Protein AF-A0A258MZJ4-F1 (afdb_monomer)

Secondary structure (DSSP, 8-state):
-HHHHHHHTPPTT-EEEEHHHHHHHTTTS-EEEEEEEEETTTEEEEEEEEPP--HHHHHHHHHHHHGGGS-TT-SSSSHHHHHHHHHHHHHHHHHTT---HHHHHHHHHHHHHTTGGGGT-STTHHHHHHHHHHHHHHHTT-S--HHHHHHHHHHHHTTSSSP---SHHHHHHHHHHTGGGGSTTHHHHHHHHHHHHHHTTS--SHHHHHHHHHHHHHH----SHHHHHHHHHHHHHHHHHHHHHHT-

Sequence (248 aa):
NTAARMVENSDVNRINISGNTHALIKDYFDCDYRGKILAKNKGFIDMYFVNDFFLLEKIKHRVFMRMKDLDQRLHYHTIWHTSDVLMQVERIAQSEGIDTERELLLLKIAALYHDTGFLKTYLNHEEAGCEIFMEDAQQMAYELTINEKEWVCQLIMVTKTPQEPQNIFEEIICDADLDYLGRDDFWLIGKKLYSELYGYGMIHDEQDWNMLQLSFLGKHHYWTKTSQKMRADKKAEYLSAIQAKLNK

pLDDT: mean 93.2, std 9.14, range [59.19, 98.94]

Solvent-accessible surface area (backbone atoms only — not comparable to full-atom values): 13714 Å² total; per-residue (Å²): 113,66,66,63,54,47,58,77,70,44,59,90,97,51,53,65,40,45,46,74,54,42,76,75,38,56,92,82,39,57,64,47,80,73,50,69,46,83,38,86,98,65,50,72,41,50,30,29,34,52,46,75,70,56,69,66,58,53,48,50,52,52,46,56,61,57,53,70,70,43,60,86,54,48,56,38,83,35,68,66,42,37,52,48,22,34,53,36,33,53,55,47,36,55,72,75,62,64,78,56,66,69,61,53,50,43,52,46,52,18,35,54,32,31,68,54,5,53,69,80,32,82,75,68,16,30,62,44,9,38,52,52,47,55,53,46,40,58,77,69,61,51,99,62,56,70,70,56,51,52,48,26,36,52,49,19,46,42,57,45,83,85,62,74,62,89,47,72,71,39,22,36,47,41,36,21,70,51,46,50,63,24,42,94,57,31,68,63,52,48,51,25,42,50,54,18,39,40,66,72,66,76,36,89,50,71,66,52,45,46,54,50,47,48,54,50,59,72,71,56,79,62,68,39,73,63,48,35,74,68,20,46,69,52,25,52,53,50,48,53,54,44,53,58,60,75,76,106

Structure (mmCIF, N/CA/C/O backbone):
data_AF-A0A258MZJ4-F1
#
_entry.id   AF-A0A258MZJ4-F1
#
loop_
_atom_site.group_PDB
_atom_site.id
_atom_site.type_symbol
_atom_site.label_atom_id
_atom_site.label_alt_id
_atom_site.label_comp_id
_atom_site.label_asym_id
_atom_site.label_entity_id
_atom_site.label_seq_id
_atom_site.pdbx_PDB_ins_code
_atom_site.Cartn_x
_atom_site.Cartn_y
_atom_site.Cartn_z
_atom_site.occupancy
_atom_site.B_iso_or_equiv
_atom_site.auth_seq_id
_atom_site.auth_comp_id
_atom_site.auth_asym_id
_atom_site.auth_atom_id
_atom_site.pdbx_PDB_model_num
ATOM 1 N N . ASN A 1 1 ? 8.225 -23.458 -42.653 1.00 62.09 1 ASN A N 1
ATOM 2 C CA . ASN A 1 1 ? 8.136 -23.410 -41.184 1.00 62.09 1 ASN A CA 1
ATOM 3 C C . ASN A 1 1 ? 8.569 -22.016 -40.741 1.00 62.09 1 ASN A C 1
ATOM 5 O O . ASN A 1 1 ? 9.749 -21.711 -40.836 1.00 62.09 1 ASN A O 1
ATOM 9 N N . THR A 1 2 ? 7.614 -21.137 -40.416 1.00 65.75 2 THR A N 1
ATOM 10 C CA . THR A 1 2 ? 7.893 -19.736 -40.039 1.00 65.75 2 THR A CA 1
ATOM 11 C C . THR A 1 2 ? 8.488 -19.655 -38.633 1.00 65.75 2 THR A C 1
ATOM 13 O O . THR A 1 2 ? 9.481 -18.965 -38.459 1.00 65.75 2 THR A O 1
ATOM 16 N N . ALA A 1 3 ? 7.972 -20.436 -37.677 1.00 66.38 3 ALA A N 1
ATOM 17 C CA . ALA A 1 3 ? 8.440 -20.442 -36.290 1.00 66.38 3 ALA A CA 1
ATOM 18 C C . ALA A 1 3 ? 9.930 -20.807 -36.162 1.00 66.38 3 ALA A C 1
ATOM 20 O O . ALA A 1 3 ? 10.672 -20.097 -35.496 1.00 66.38 3 ALA A O 1
ATOM 21 N N . ALA A 1 4 ? 10.397 -21.838 -36.879 1.00 67.12 4 ALA A N 1
ATOM 22 C CA . ALA A 1 4 ? 11.813 -22.227 -36.863 1.00 67.12 4 ALA A CA 1
ATOM 23 C C . ALA A 1 4 ? 12.752 -21.092 -37.319 1.00 67.12 4 ALA A C 1
ATOM 25 O O . ALA A 1 4 ? 13.771 -20.842 -36.687 1.00 67.12 4 ALA A O 1
ATOM 26 N N . ARG A 1 5 ? 12.365 -20.335 -38.357 1.00 69.62 5 ARG A N 1
ATOM 27 C CA . ARG A 1 5 ? 13.153 -19.187 -38.839 1.00 69.62 5 ARG A CA 1
ATOM 28 C C . ARG A 1 5 ? 13.119 -17.996 -37.890 1.00 69.62 5 ARG A C 1
ATOM 30 O O . ARG A 1 5 ? 14.089 -17.250 -37.828 1.00 69.62 5 ARG A O 1
ATOM 37 N N . MET A 1 6 ? 12.007 -17.798 -37.184 1.00 70.44 6 MET A N 1
ATOM 38 C CA . MET A 1 6 ? 11.913 -16.750 -36.167 1.00 70.44 6 MET A CA 1
ATOM 39 C C . MET A 1 6 ? 12.892 -17.038 -35.027 1.00 70.44 6 MET A C 1
ATOM 41 O O . MET A 1 6 ? 13.634 -16.141 -34.643 1.00 70.44 6 MET A O 1
ATOM 45 N N . VAL A 1 7 ? 12.963 -18.290 -34.562 1.00 67.31 7 VAL A N 1
ATOM 46 C CA . VAL A 1 7 ? 13.905 -18.721 -33.514 1.00 67.31 7 VAL A CA 1
ATOM 47 C C . VAL A 1 7 ? 15.360 -18.587 -33.974 1.00 67.31 7 VAL A C 1
ATOM 49 O O . VAL A 1 7 ? 16.147 -17.969 -33.271 1.00 67.31 7 VAL A O 1
ATOM 52 N N . GLU A 1 8 ? 15.700 -19.064 -35.178 1.00 73.12 8 GLU A N 1
ATOM 53 C CA . GLU A 1 8 ? 17.058 -18.951 -35.754 1.00 73.12 8 GLU A CA 1
ATOM 54 C C . GLU A 1 8 ? 17.563 -17.502 -35.883 1.00 73.12 8 GLU A C 1
ATOM 56 O O . GLU A 1 8 ? 18.765 -17.278 -35.964 1.00 73.12 8 GLU A O 1
ATOM 61 N N . ASN A 1 9 ? 16.654 -16.524 -35.928 1.00 68.31 9 ASN A N 1
ATOM 62 C CA . ASN A 1 9 ? 16.964 -15.101 -36.090 1.00 68.31 9 ASN A CA 1
ATOM 63 C C . ASN A 1 9 ? 16.508 -14.274 -34.873 1.00 68.31 9 ASN A C 1
ATOM 65 O O . ASN A 1 9 ? 16.083 -13.125 -35.034 1.00 68.31 9 ASN A O 1
ATOM 69 N N . SER A 1 10 ? 16.484 -14.880 -33.686 1.00 68.69 10 SER A N 1
ATOM 70 C CA . SER A 1 10 ? 16.211 -14.185 -32.424 1.00 68.69 10 SER A CA 1
ATOM 71 C C . SER A 1 10 ? 17.509 -13.862 -31.698 1.00 68.69 10 SER A C 1
ATOM 73 O O . SER A 1 10 ? 18.457 -14.644 -31.748 1.00 68.69 10 SER A O 1
ATOM 75 N N . ASP A 1 11 ? 17.521 -12.737 -30.992 1.00 72.88 11 ASP A N 1
ATOM 76 C CA . ASP A 1 11 ? 18.610 -12.402 -30.081 1.00 72.88 11 ASP A CA 1
ATOM 77 C C . ASP A 1 11 ? 18.419 -13.138 -28.750 1.00 72.88 11 ASP A C 1
ATOM 79 O O . ASP A 1 11 ? 17.292 -13.397 -28.311 1.00 72.88 11 ASP A O 1
ATOM 83 N N . VAL A 1 12 ? 19.532 -13.462 -28.091 1.00 67.12 12 VAL A N 1
ATOM 84 C CA . VAL A 1 12 ? 19.521 -14.040 -26.741 1.00 67.12 12 VAL A CA 1
ATOM 85 C C . VAL A 1 12 ? 18.781 -13.081 -25.799 1.00 67.12 12 VAL A C 1
ATOM 87 O O . VAL A 1 12 ? 19.039 -11.882 -25.811 1.00 67.12 12 VAL A O 1
ATOM 90 N N . ASN A 1 13 ? 17.859 -13.614 -24.990 1.00 61.50 13 ASN A N 1
ATOM 91 C CA . ASN A 1 13 ? 17.001 -12.874 -24.050 1.00 61.50 13 ASN A CA 1
ATOM 92 C C . ASN A 1 13 ? 15.992 -11.885 -24.665 1.00 61.50 13 ASN A C 1
ATOM 94 O O . ASN A 1 13 ? 15.444 -11.065 -23.936 1.00 61.50 13 ASN A O 1
ATOM 98 N N . ARG A 1 14 ? 15.680 -11.963 -25.967 1.00 75.25 14 ARG A N 1
ATOM 99 C CA . ARG A 1 14 ? 14.601 -11.157 -26.570 1.00 75.25 14 ARG A CA 1
ATOM 100 C C . ARG A 1 14 ? 13.475 -12.025 -27.115 1.00 75.25 14 ARG A C 1
ATOM 102 O O . ARG A 1 14 ? 13.710 -13.063 -27.735 1.00 75.25 14 ARG A O 1
ATOM 109 N N . ILE A 1 15 ? 12.235 -11.570 -26.942 1.00 82.50 15 ILE A N 1
ATOM 110 C CA . ILE A 1 15 ? 11.060 -12.219 -27.530 1.00 82.50 15 ILE A CA 1
ATOM 111 C C . ILE A 1 15 ? 10.847 -11.655 -28.935 1.00 82.50 15 ILE A C 1
ATOM 113 O O . ILE A 1 15 ? 10.553 -10.477 -29.113 1.00 82.50 15 ILE A O 1
ATOM 117 N N . ASN A 1 16 ? 10.997 -12.511 -29.942 1.00 87.88 16 ASN A N 1
ATOM 118 C CA . ASN A 1 16 ? 10.885 -12.145 -31.350 1.00 87.88 16 ASN A CA 1
ATOM 119 C C . ASN A 1 16 ? 9.508 -12.525 -31.904 1.00 87.88 16 ASN A C 1
ATOM 121 O O . ASN A 1 16 ? 9.127 -13.699 -31.883 1.00 87.88 16 ASN A O 1
ATOM 125 N N . ILE A 1 17 ? 8.776 -11.557 -32.449 1.00 89.88 17 ILE A N 1
ATOM 126 C CA . ILE A 1 17 ? 7.416 -11.752 -32.956 1.00 89.88 17 ILE A CA 1
ATOM 127 C C . ILE A 1 17 ? 7.267 -11.279 -34.403 1.00 89.88 17 ILE A C 1
ATOM 129 O O . ILE A 1 17 ? 7.975 -10.396 -34.882 1.00 89.88 17 ILE A O 1
ATOM 133 N N . SER A 1 18 ? 6.322 -11.885 -35.122 1.00 92.50 18 SER A N 1
ATOM 134 C CA . SER A 1 18 ? 5.988 -11.480 -36.492 1.00 92.50 18 SER A CA 1
ATOM 135 C C . SER A 1 18 ? 5.105 -10.231 -36.506 1.00 92.50 18 SER A C 1
ATOM 137 O O . SER A 1 18 ? 4.389 -9.978 -35.539 1.00 92.50 18 SER A O 1
ATOM 139 N N . GLY A 1 19 ? 5.056 -9.514 -37.629 1.00 91.31 19 GLY A N 1
ATOM 140 C CA . GLY A 1 19 ? 4.179 -8.353 -37.810 1.00 91.31 19 GLY A CA 1
ATOM 141 C C . GLY A 1 19 ? 2.695 -8.656 -37.578 1.00 91.31 19 GLY A C 1
ATOM 142 O O . GLY A 1 19 ? 1.981 -7.827 -37.023 1.00 91.31 19 GLY A O 1
ATOM 143 N N . ASN A 1 20 ? 2.244 -9.873 -37.899 1.00 91.44 20 ASN A N 1
ATOM 144 C CA . ASN A 1 20 ? 0.874 -10.303 -37.608 1.00 91.44 20 ASN A CA 1
ATOM 145 C C . ASN A 1 20 ? 0.627 -10.446 -36.102 1.00 91.44 20 ASN A C 1
ATOM 147 O O . ASN A 1 20 ? -0.434 -10.076 -35.620 1.00 91.44 20 ASN A O 1
ATOM 151 N N . THR A 1 21 ? 1.598 -10.982 -35.360 1.00 90.94 21 THR A N 1
ATOM 152 C CA . THR A 1 21 ? 1.518 -11.083 -33.896 1.00 90.94 21 THR A CA 1
ATOM 153 C C . THR A 1 21 ? 1.583 -9.697 -33.263 1.00 90.94 21 THR A C 1
ATOM 155 O O . THR A 1 21 ? 0.770 -9.396 -32.400 1.00 90.94 21 THR A O 1
ATOM 158 N N . HIS A 1 22 ? 2.484 -8.832 -33.739 1.00 91.81 22 HIS A N 1
ATOM 159 C CA . HIS A 1 22 ? 2.580 -7.439 -33.308 1.00 91.81 22 HIS A CA 1
ATOM 160 C C . HIS A 1 22 ? 1.242 -6.710 -33.479 1.00 91.81 22 HIS A C 1
ATOM 162 O O . HIS A 1 22 ? 0.765 -6.089 -32.540 1.00 91.81 22 HIS A O 1
ATOM 168 N N . ALA A 1 23 ? 0.563 -6.870 -34.619 1.00 91.88 23 ALA A N 1
ATOM 169 C CA . ALA A 1 23 ? -0.745 -6.256 -34.849 1.00 91.88 23 ALA A CA 1
ATOM 170 C C . ALA A 1 23 ? -1.823 -6.656 -33.821 1.00 91.88 23 ALA A C 1
ATOM 172 O O . ALA A 1 23 ? -2.769 -5.896 -33.636 1.00 91.88 23 ALA A O 1
ATOM 173 N N . LEU A 1 24 ? -1.683 -7.813 -33.163 1.00 91.62 24 LEU A N 1
ATOM 174 C CA . LEU A 1 24 ? -2.606 -8.289 -32.128 1.00 91.62 24 LEU A CA 1
ATOM 175 C C . LEU A 1 24 ? -2.239 -7.810 -30.719 1.00 91.62 24 LEU A C 1
ATOM 177 O O . LEU A 1 24 ? -3.106 -7.809 -29.850 1.00 91.62 24 LEU A O 1
ATOM 181 N N . ILE A 1 25 ? -0.970 -7.468 -30.475 1.00 84.12 25 ILE A N 1
ATOM 182 C CA . ILE A 1 25 ? -0.459 -7.220 -29.119 1.00 84.12 25 ILE A CA 1
ATOM 183 C C . ILE A 1 25 ? 0.116 -5.813 -28.909 1.00 84.12 25 ILE A C 1
ATOM 185 O O . ILE A 1 25 ? 0.398 -5.456 -27.773 1.00 84.12 25 ILE A O 1
ATOM 189 N N . LYS A 1 26 ? 0.285 -5.015 -29.971 1.00 79.25 26 LYS A N 1
ATOM 190 C CA . LYS A 1 26 ? 0.919 -3.681 -29.942 1.00 79.25 26 LYS A CA 1
ATOM 191 C C . LYS A 1 26 ? 0.256 -2.674 -28.998 1.00 79.25 26 LYS A C 1
ATOM 193 O O . LYS A 1 26 ? 0.890 -1.710 -28.600 1.00 79.25 26 LYS A O 1
ATOM 198 N N . ASP A 1 27 ? -1.013 -2.892 -28.661 1.00 76.00 27 ASP A N 1
ATOM 199 C CA . ASP A 1 27 ? -1.750 -2.031 -27.733 1.00 76.00 27 ASP A CA 1
ATOM 200 C C . ASP A 1 27 ? -1.470 -2.408 -26.262 1.00 76.00 27 ASP A C 1
ATOM 202 O O . ASP A 1 27 ? -1.838 -1.672 -25.352 1.00 76.00 27 ASP A O 1
ATOM 206 N N . TYR A 1 28 ? -0.816 -3.553 -26.026 1.00 66.81 28 TYR A N 1
ATOM 207 C CA . TYR A 1 28 ? -0.509 -4.107 -24.702 1.00 66.81 28 TYR A CA 1
ATOM 208 C C . TYR A 1 28 ? 0.993 -4.202 -24.413 1.00 66.81 28 TYR A C 1
ATOM 210 O O . TYR A 1 28 ? 1.384 -4.243 -23.250 1.00 66.81 28 TYR A O 1
ATOM 218 N N . PHE A 1 29 ? 1.829 -4.271 -25.449 1.00 77.31 29 PHE A N 1
ATOM 219 C CA . PHE A 1 29 ? 3.272 -4.440 -25.320 1.00 77.31 29 PHE A CA 1
ATOM 220 C C . PHE A 1 29 ? 4.009 -3.442 -26.198 1.00 77.31 29 PHE A C 1
ATOM 222 O O . PHE A 1 29 ? 3.704 -3.316 -27.386 1.00 77.31 29 PHE A O 1
ATOM 229 N N . ASP A 1 30 ? 5.029 -2.806 -25.627 1.00 77.81 30 ASP A N 1
ATOM 230 C CA . ASP A 1 30 ? 5.978 -2.029 -26.410 1.00 77.81 30 ASP A CA 1
ATOM 231 C C . ASP A 1 30 ? 6.798 -2.965 -27.308 1.00 77.81 30 ASP A C 1
ATOM 233 O O . ASP A 1 30 ? 7.148 -4.084 -26.923 1.00 77.81 30 ASP A O 1
ATOM 237 N N . CYS A 1 31 ? 7.031 -2.549 -28.548 1.00 88.38 31 CYS A N 1
ATOM 238 C CA . CYS A 1 31 ? 7.610 -3.402 -29.573 1.00 88.38 31 CYS A CA 1
ATOM 239 C C . CYS A 1 31 ? 8.560 -2.618 -30.482 1.00 88.38 31 CYS A C 1
ATOM 241 O O . CYS A 1 31 ? 8.135 -1.745 -31.240 1.00 88.38 31 CYS A O 1
ATOM 243 N N . ASP A 1 32 ? 9.826 -3.027 -30.522 1.00 87.81 32 ASP A N 1
ATOM 244 C CA . ASP A 1 32 ? 10.811 -2.488 -31.457 1.00 87.81 32 ASP A CA 1
ATOM 245 C C . ASP A 1 32 ? 10.684 -3.157 -32.823 1.00 87.81 32 ASP A C 1
ATOM 247 O O . ASP A 1 32 ? 10.822 -4.377 -32.943 1.00 87.81 32 ASP A O 1
ATOM 251 N N . TYR A 1 33 ? 10.528 -2.376 -33.892 1.00 91.12 33 TYR A N 1
ATOM 252 C CA . TYR A 1 33 ? 10.672 -2.917 -35.242 1.00 91.12 33 TYR A CA 1
ATOM 253 C C . TYR A 1 33 ? 12.138 -3.262 -35.530 1.00 91.12 33 TYR A C 1
ATOM 255 O O . TYR A 1 33 ? 13.008 -2.393 -35.516 1.00 91.12 33 TYR A O 1
ATOM 263 N N . ARG A 1 34 ? 12.413 -4.529 -35.858 1.00 86.75 34 ARG A N 1
ATOM 264 C CA . ARG A 1 34 ? 13.783 -5.033 -36.069 1.00 86.75 34 ARG A CA 1
ATOM 265 C C . ARG A 1 34 ? 14.126 -5.358 -37.523 1.00 86.75 34 ARG A C 1
ATOM 267 O O . ARG A 1 34 ? 15.155 -5.975 -37.795 1.00 86.75 34 ARG A O 1
ATOM 274 N N . GLY A 1 35 ? 13.247 -5.006 -38.459 1.00 89.50 35 GLY A N 1
ATOM 275 C CA . GLY A 1 35 ? 13.422 -5.291 -39.882 1.00 89.50 35 GLY A CA 1
ATOM 276 C C . GLY A 1 35 ? 12.668 -6.528 -40.370 1.00 89.50 35 GLY A C 1
ATOM 277 O O . GLY A 1 35 ? 11.824 -7.093 -39.676 1.00 89.50 35 GLY A O 1
ATOM 278 N N . LYS A 1 36 ? 12.964 -6.946 -41.607 1.00 91.06 36 LYS A N 1
ATOM 279 C CA . LYS A 1 36 ? 12.256 -8.042 -42.283 1.00 91.06 36 LYS A CA 1
ATOM 280 C C . LYS A 1 36 ? 13.094 -9.308 -42.348 1.00 91.06 36 LYS A C 1
ATOM 282 O O . LYS A 1 36 ? 14.297 -9.245 -42.580 1.00 91.06 36 LYS A O 1
ATOM 287 N N . ILE A 1 37 ? 12.440 -10.465 -42.266 1.00 86.31 37 ILE A N 1
ATOM 288 C CA . ILE A 1 37 ? 13.059 -11.761 -42.571 1.00 86.31 37 ILE A CA 1
ATOM 289 C C . ILE A 1 37 ? 12.395 -12.411 -43.780 1.00 86.31 37 ILE A C 1
ATOM 291 O O . ILE A 1 37 ? 11.179 -12.340 -43.958 1.00 86.31 37 ILE A O 1
ATOM 295 N N . LEU A 1 38 ? 13.187 -13.089 -44.611 1.00 83.44 38 LEU A N 1
ATOM 296 C CA . LEU A 1 38 ? 12.651 -13.884 -45.709 1.00 83.44 38 LEU A CA 1
ATOM 297 C C . LEU A 1 38 ? 12.108 -15.207 -45.159 1.00 83.44 38 LEU A C 1
ATOM 299 O O . LEU A 1 38 ? 12.858 -16.033 -44.633 1.00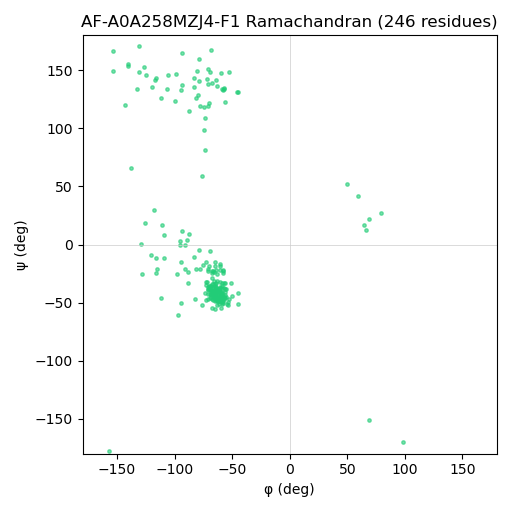 83.44 38 LEU A O 1
ATOM 303 N N . ALA A 1 39 ? 10.814 -15.459 -45.327 1.00 77.00 39 ALA A N 1
ATOM 304 C CA . ALA A 1 39 ? 10.175 -16.714 -44.957 1.00 77.00 39 ALA A CA 1
ATOM 305 C C . ALA A 1 39 ? 9.838 -17.548 -46.199 1.00 77.00 39 ALA A C 1
ATOM 307 O O . ALA A 1 39 ? 9.275 -17.060 -47.182 1.00 77.00 39 ALA A O 1
ATOM 308 N N . LYS A 1 40 ? 10.161 -18.846 -46.149 1.00 73.75 40 LYS A N 1
ATOM 309 C CA . LYS A 1 40 ? 9.892 -19.784 -47.249 1.00 73.75 40 LYS A CA 1
ATOM 310 C C . LYS A 1 40 ? 8.392 -19.771 -47.583 1.00 73.75 40 LYS A C 1
ATOM 312 O O . LYS A 1 40 ? 7.577 -20.036 -46.701 1.00 73.75 40 LYS A O 1
ATOM 317 N N . ASN A 1 41 ? 8.062 -19.472 -48.842 1.00 79.44 41 ASN A N 1
ATOM 318 C CA . ASN A 1 41 ? 6.702 -19.380 -49.400 1.00 79.44 41 ASN A CA 1
ATOM 319 C C . ASN A 1 41 ? 5.817 -18.243 -48.848 1.00 79.44 41 ASN A C 1
ATOM 321 O O . ASN A 1 41 ? 4.612 -18.260 -49.080 1.00 79.44 41 ASN A O 1
ATOM 325 N N . LYS A 1 42 ? 6.380 -17.272 -48.117 1.00 72.94 42 LYS A N 1
ATOM 326 C CA . LYS A 1 42 ? 5.630 -16.120 -47.577 1.00 72.94 42 LYS A CA 1
ATOM 327 C C . LYS A 1 42 ? 6.266 -14.759 -47.882 1.00 72.94 42 LYS A C 1
ATOM 329 O O . LYS A 1 42 ? 5.718 -13.739 -47.489 1.00 72.94 42 LYS A O 1
ATOM 334 N N . GLY A 1 43 ? 7.399 -14.738 -48.585 1.00 84.25 43 GLY A N 1
ATOM 335 C CA . GLY A 1 43 ? 8.117 -13.500 -48.879 1.00 84.25 43 GLY A CA 1
ATOM 336 C C . GLY A 1 43 ? 8.733 -12.882 -47.622 1.00 84.25 43 GLY A C 1
ATOM 337 O O . GLY A 1 43 ? 9.115 -13.599 -46.694 1.00 84.25 43 GLY A O 1
ATOM 338 N N . PHE A 1 44 ? 8.870 -11.558 -47.618 1.00 87.69 44 PHE A N 1
ATOM 339 C CA . PHE A 1 44 ? 9.409 -10.809 -46.487 1.00 87.69 44 PHE A CA 1
ATOM 340 C C . PHE A 1 44 ? 8.344 -10.613 -45.409 1.00 87.69 44 PHE A C 1
ATOM 342 O O . PHE A 1 44 ? 7.252 -10.132 -45.695 1.00 87.69 44 PHE A O 1
ATOM 349 N N . ILE A 1 45 ? 8.684 -10.965 -44.174 1.00 88.81 45 ILE A N 1
ATOM 350 C CA . ILE A 1 45 ? 7.834 -10.784 -42.998 1.00 88.81 45 ILE A CA 1
ATOM 351 C C . ILE A 1 45 ? 8.485 -9.733 -42.106 1.00 88.81 45 ILE A C 1
ATOM 353 O O . ILE A 1 45 ? 9.656 -9.880 -41.757 1.00 88.81 45 ILE A O 1
ATOM 357 N N . ASP A 1 46 ? 7.728 -8.698 -41.748 1.00 92.44 46 ASP A N 1
ATOM 358 C CA . ASP A 1 46 ? 8.117 -7.709 -40.742 1.00 92.44 46 ASP A CA 1
ATOM 359 C C . ASP A 1 46 ? 8.265 -8.376 -39.373 1.00 92.44 46 ASP A C 1
ATOM 361 O O . ASP A 1 46 ? 7.435 -9.202 -38.985 1.00 92.44 46 ASP A O 1
ATOM 365 N N . MET A 1 47 ? 9.324 -8.035 -38.651 1.00 90.56 47 MET A N 1
ATOM 366 C CA . MET A 1 47 ? 9.630 -8.614 -37.351 1.00 90.56 47 MET A CA 1
ATOM 367 C C . MET A 1 47 ? 9.792 -7.524 -36.308 1.00 90.56 47 MET A C 1
ATOM 369 O O . MET A 1 47 ? 10.321 -6.446 -36.588 1.00 90.56 47 MET A O 1
ATOM 373 N N . TYR A 1 48 ? 9.375 -7.854 -35.095 1.00 91.12 48 TYR A N 1
ATOM 374 C CA . TYR A 1 48 ? 9.457 -6.978 -33.943 1.00 91.12 48 TYR A CA 1
ATOM 375 C C . TYR A 1 48 ? 10.073 -7.734 -32.775 1.00 91.12 48 TYR A C 1
ATOM 377 O O . TYR A 1 48 ? 9.885 -8.946 -32.644 1.00 91.12 48 TYR A O 1
ATOM 385 N N . PHE A 1 49 ? 10.795 -7.025 -31.924 1.00 88.06 49 PHE A N 1
ATOM 386 C CA . PHE A 1 49 ? 11.090 -7.507 -30.588 1.00 88.06 49 PHE A CA 1
ATOM 387 C C . PHE A 1 49 ? 10.052 -6.949 -29.635 1.00 88.06 49 PHE A C 1
ATOM 389 O O . PHE A 1 49 ? 9.760 -5.762 -29.687 1.00 88.06 49 PHE A O 1
ATOM 396 N N . VAL A 1 50 ? 9.499 -7.799 -28.780 1.00 83.44 50 VAL A N 1
ATOM 397 C CA . VAL A 1 50 ? 8.695 -7.327 -27.656 1.00 83.44 50 VAL A CA 1
ATOM 398 C C . VAL A 1 50 ? 9.665 -6.761 -26.635 1.00 83.44 50 VAL A C 1
ATOM 400 O O . VAL A 1 50 ? 10.552 -7.481 -26.163 1.00 83.44 50 VAL A O 1
ATOM 403 N N . ASN A 1 51 ? 9.522 -5.474 -26.351 1.00 71.50 51 ASN A N 1
ATOM 404 C CA . ASN A 1 51 ? 10.211 -4.847 -25.245 1.00 71.50 51 ASN A CA 1
ATOM 405 C C . ASN A 1 51 ? 9.565 -5.351 -23.962 1.00 71.50 51 ASN A C 1
ATOM 407 O O . ASN A 1 51 ? 8.369 -5.651 -23.907 1.00 71.50 51 ASN A O 1
ATOM 411 N N . ASP A 1 52 ? 10.406 -5.560 -22.961 1.00 59.19 52 ASP A N 1
ATOM 412 C CA . ASP A 1 52 ? 9.994 -6.169 -21.714 1.00 59.19 52 ASP A CA 1
ATOM 413 C C . ASP A 1 52 ? 8.780 -5.450 -21.112 1.00 59.19 52 ASP A C 1
ATOM 415 O O . ASP A 1 52 ? 8.627 -4.237 -21.259 1.00 59.19 52 ASP A O 1
ATOM 419 N N . PHE A 1 53 ? 7.927 -6.194 -20.399 1.00 59.34 53 PHE A N 1
ATOM 420 C CA . PHE A 1 53 ? 6.939 -5.571 -19.516 1.00 59.34 53 PHE A CA 1
ATOM 421 C C . PHE A 1 53 ? 7.639 -4.472 -18.706 1.00 59.34 53 PHE A C 1
ATOM 423 O O . PHE A 1 53 ? 8.691 -4.744 -18.114 1.00 59.34 53 PHE A O 1
ATOM 430 N N . PHE A 1 54 ? 7.054 -3.269 -18.657 1.00 77.00 54 PHE A N 1
ATOM 431 C CA . PHE A 1 54 ? 7.522 -2.214 -17.759 1.00 77.00 54 PHE A CA 1
ATOM 432 C C . PHE A 1 54 ? 7.775 -2.831 -16.378 1.00 77.00 54 PHE A C 1
ATOM 434 O O . PHE A 1 54 ? 6.939 -3.596 -15.891 1.00 77.00 54 PHE A O 1
ATOM 441 N N . LEU A 1 55 ? 8.937 -2.555 -15.773 1.00 84.62 55 LEU A N 1
ATOM 442 C CA . LEU A 1 55 ? 9.396 -3.204 -14.534 1.00 84.62 55 LEU A CA 1
ATOM 443 C C . LEU A 1 55 ? 8.284 -3.287 -13.473 1.00 84.62 55 LEU A C 1
ATOM 445 O O . LEU A 1 55 ? 8.087 -4.335 -12.861 1.00 84.62 55 LEU A O 1
ATOM 449 N N . LEU A 1 56 ? 7.504 -2.212 -13.326 1.00 90.00 56 LEU A N 1
ATOM 450 C CA . LEU A 1 56 ? 6.370 -2.146 -12.410 1.00 90.00 56 LEU A CA 1
ATOM 451 C C . LEU A 1 56 ? 5.292 -3.204 -12.684 1.00 90.00 56 LEU A C 1
ATOM 453 O O . LEU A 1 56 ? 4.801 -3.823 -11.749 1.00 90.00 56 LEU A O 1
ATOM 457 N N . GLU A 1 57 ? 4.931 -3.448 -13.942 1.00 88.38 57 GLU A N 1
ATOM 458 C CA . GLU A 1 57 ? 3.906 -4.433 -14.299 1.00 88.38 57 GLU A CA 1
ATOM 459 C C . GLU A 1 57 ? 4.391 -5.870 -14.055 1.00 88.38 57 GLU A C 1
ATOM 461 O O . GLU A 1 57 ? 3.624 -6.708 -13.573 1.00 88.38 57 GLU A O 1
ATOM 466 N N . LYS A 1 58 ? 5.686 -6.153 -14.287 1.00 89.12 58 LYS A N 1
ATOM 467 C CA . LYS A 1 58 ? 6.293 -7.441 -13.8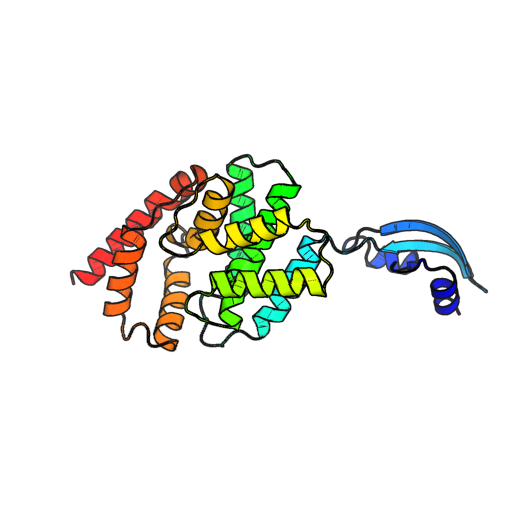91 1.00 89.12 58 LYS A CA 1
ATOM 468 C C . LYS A 1 58 ? 6.191 -7.653 -12.384 1.00 89.12 58 LYS A C 1
ATOM 470 O O . LYS A 1 58 ? 5.789 -8.729 -11.936 1.00 89.12 58 LYS A O 1
ATOM 475 N N . ILE A 1 59 ? 6.542 -6.619 -11.620 1.00 95.56 59 ILE A N 1
ATOM 476 C CA . ILE A 1 59 ? 6.502 -6.625 -10.157 1.00 95.56 59 ILE A C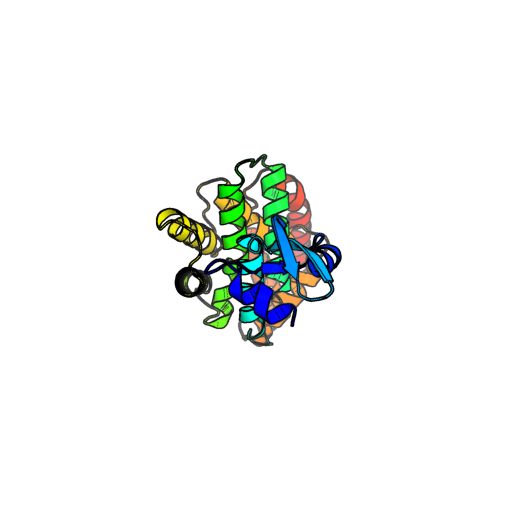A 1
ATOM 477 C C . ILE A 1 59 ? 5.068 -6.809 -9.660 1.00 95.56 59 ILE A C 1
ATOM 479 O O . ILE A 1 59 ? 4.804 -7.699 -8.856 1.00 95.56 59 ILE A O 1
ATOM 483 N N . LYS A 1 60 ? 4.120 -6.036 -10.189 1.00 95.56 60 LYS A N 1
ATOM 484 C CA . LYS A 1 60 ? 2.698 -6.126 -9.850 1.00 95.56 60 LYS A CA 1
ATOM 485 C C . LYS A 1 60 ? 2.147 -7.523 -10.097 1.00 95.56 60 LYS A C 1
ATOM 487 O O . LYS A 1 60 ? 1.507 -8.091 -9.215 1.00 95.56 60 LYS A O 1
ATOM 492 N N . HIS A 1 61 ? 2.438 -8.115 -11.257 1.00 93.19 61 HIS A N 1
ATOM 493 C CA . HIS A 1 61 ? 2.035 -9.489 -11.544 1.00 93.19 61 HIS A CA 1
ATOM 494 C C . HIS A 1 61 ? 2.642 -10.481 -10.540 1.00 93.19 61 HIS A C 1
ATOM 496 O O . HIS A 1 61 ? 1.932 -11.352 -10.035 1.00 93.19 61 HIS A O 1
ATOM 502 N N . ARG A 1 62 ? 3.936 -10.351 -10.212 1.00 95.38 62 ARG A N 1
ATOM 503 C CA . ARG A 1 62 ? 4.603 -11.200 -9.211 1.00 95.38 62 ARG A CA 1
ATOM 504 C C . ARG A 1 62 ? 3.930 -11.100 -7.842 1.00 95.38 62 ARG A C 1
ATOM 506 O O . ARG A 1 62 ? 3.580 -12.134 -7.274 1.00 95.38 62 ARG A O 1
ATOM 513 N N . VAL A 1 63 ? 3.725 -9.883 -7.348 1.00 98.19 63 VAL A N 1
ATOM 514 C CA . VAL A 1 63 ? 3.071 -9.606 -6.063 1.00 98.19 63 VAL A CA 1
ATOM 515 C C . VAL A 1 63 ? 1.665 -10.195 -6.040 1.00 98.19 63 VAL A C 1
ATOM 517 O O . VAL A 1 63 ? 1.338 -10.966 -5.142 1.00 98.19 63 VAL A O 1
ATOM 520 N N . PHE A 1 64 ? 0.850 -9.930 -7.063 1.00 97.44 64 PHE A N 1
ATOM 521 C CA . PHE A 1 64 ? -0.526 -10.431 -7.112 1.00 97.44 64 PHE A CA 1
ATOM 522 C C . PHE A 1 64 ? -0.585 -11.955 -7.183 1.00 97.44 64 PHE A C 1
ATOM 524 O O . PHE A 1 64 ? -1.500 -12.554 -6.628 1.00 97.44 64 PHE A O 1
ATOM 531 N N . MET A 1 65 ? 0.384 -12.600 -7.839 1.00 96.06 65 MET A N 1
ATOM 532 C CA . MET A 1 65 ? 0.483 -14.057 -7.835 1.00 96.06 65 MET A CA 1
ATOM 533 C C . MET A 1 65 ? 0.830 -14.610 -6.453 1.00 96.06 65 MET A C 1
ATOM 535 O O . MET A 1 65 ? 0.230 -15.606 -6.067 1.00 96.06 65 MET A O 1
ATOM 539 N N . ARG A 1 66 ? 1.733 -13.966 -5.702 1.00 96.25 66 ARG A N 1
ATOM 540 C CA . ARG A 1 66 ? 2.048 -14.356 -4.318 1.00 96.25 66 ARG A CA 1
ATOM 541 C C . ARG A 1 66 ? 0.845 -14.183 -3.393 1.00 96.25 66 ARG A C 1
ATOM 543 O O . ARG A 1 66 ? 0.507 -15.083 -2.638 1.00 96.25 66 ARG A O 1
ATOM 550 N N . MET A 1 67 ? 0.162 -13.045 -3.490 1.00 97.75 67 MET A N 1
ATOM 551 C CA . MET A 1 67 ? -0.960 -12.701 -2.614 1.00 97.75 67 MET A CA 1
ATOM 552 C C . MET A 1 67 ? -2.224 -13.551 -2.837 1.00 97.75 67 MET A C 1
ATOM 554 O O . MET A 1 67 ? -3.181 -13.431 -2.078 1.00 97.75 67 MET A O 1
ATOM 558 N N . LYS A 1 68 ? -2.250 -14.436 -3.845 1.00 96.19 68 LYS A N 1
ATOM 559 C CA . LYS A 1 68 ? -3.308 -15.455 -3.979 1.00 96.19 68 LYS A CA 1
ATOM 560 C C . LYS A 1 68 ? -3.281 -16.487 -2.854 1.00 96.19 68 LYS A C 1
ATOM 562 O O . LYS A 1 68 ? -4.320 -17.078 -2.579 1.00 96.19 68 LYS A O 1
ATOM 567 N N . ASP A 1 69 ? -2.124 -16.672 -2.223 1.00 97.12 69 ASP A N 1
ATOM 568 C CA . ASP A 1 69 ? -1.916 -17.629 -1.136 1.00 97.12 69 ASP A CA 1
ATOM 569 C C . ASP A 1 69 ? -2.106 -16.995 0.257 1.00 97.12 69 ASP A C 1
ATOM 571 O O . ASP A 1 69 ? -1.755 -17.604 1.267 1.00 97.12 69 ASP A O 1
ATOM 575 N N . LEU A 1 70 ? -2.652 -15.773 0.329 1.00 98.00 70 LEU A N 1
ATOM 576 C CA . LEU A 1 70 ? -3.015 -15.143 1.598 1.00 98.00 70 LEU A CA 1
ATOM 577 C C . LEU A 1 70 ? -4.043 -15.982 2.364 1.00 98.00 70 LEU A C 1
ATOM 579 O O . LEU A 1 70 ? -4.920 -16.629 1.784 1.00 98.00 70 LEU A O 1
ATOM 583 N N . ASP A 1 71 ? -3.951 -15.927 3.691 1.00 97.75 71 ASP A N 1
ATOM 584 C CA . ASP A 1 71 ? -4.942 -16.535 4.571 1.00 97.75 71 ASP A CA 1
ATOM 585 C C . ASP A 1 71 ? -6.336 -15.963 4.268 1.00 97.75 71 ASP A C 1
ATOM 587 O O . ASP A 1 71 ? -6.525 -14.753 4.159 1.00 97.75 71 ASP A O 1
ATOM 591 N N . GLN A 1 72 ? -7.337 -16.836 4.155 1.00 96.81 72 GLN A N 1
ATOM 592 C CA . GLN A 1 72 ? -8.711 -16.456 3.811 1.00 96.81 72 GLN A CA 1
ATOM 593 C C . GLN A 1 72 ? -9.386 -15.577 4.875 1.00 96.81 72 GLN A C 1
ATOM 595 O O . GLN A 1 72 ? -10.428 -14.981 4.599 1.00 96.81 72 GLN A O 1
ATOM 600 N N . ARG A 1 73 ? -8.813 -15.511 6.084 1.00 97.75 73 ARG A N 1
ATOM 601 C CA . ARG A 1 73 ? -9.255 -14.620 7.164 1.00 97.75 73 ARG A CA 1
ATOM 602 C C . ARG A 1 73 ? -8.840 -13.166 6.943 1.00 97.75 73 ARG A C 1
ATOM 604 O O . ARG A 1 73 ? -9.419 -12.291 7.581 1.00 97.75 73 ARG A O 1
ATOM 611 N N . LEU A 1 74 ? -7.876 -12.897 6.059 1.00 98.44 74 LEU A N 1
ATOM 612 C CA . LEU A 1 74 ? -7.495 -11.539 5.677 1.00 98.44 74 LEU A CA 1
ATOM 613 C C . LEU A 1 74 ? -8.575 -10.954 4.761 1.00 98.44 74 LEU A C 1
ATOM 615 O O . LEU A 1 74 ? -8.661 -11.257 3.570 1.00 98.44 74 LEU A O 1
ATOM 619 N N . HIS A 1 75 ? -9.459 -10.149 5.343 1.00 98.31 75 HIS A N 1
ATOM 620 C CA . HIS A 1 75 ? -10.581 -9.522 4.646 1.00 98.31 75 HIS A CA 1
ATOM 621 C C . HIS A 1 75 ? -10.278 -8.076 4.237 1.00 98.31 75 HIS A C 1
ATOM 623 O O . HIS A 1 75 ? -10.887 -7.577 3.285 1.00 98.31 75 HIS A O 1
ATOM 629 N N . TYR A 1 76 ? -9.370 -7.408 4.952 1.00 98.56 76 TYR A N 1
ATOM 630 C CA . TYR A 1 76 ? -8.872 -6.066 4.674 1.00 98.56 76 TYR A CA 1
ATOM 631 C C . TYR A 1 76 ? -7.545 -6.141 3.911 1.00 98.56 76 TYR A C 1
ATOM 633 O O . TYR A 1 76 ? -7.534 -5.741 2.743 1.00 98.56 76 TYR A O 1
ATOM 641 N N . HIS A 1 77 ? -6.499 -6.746 4.492 1.00 98.62 77 HIS A N 1
ATOM 642 C CA . HIS A 1 77 ? -5.156 -6.829 3.890 1.00 98.62 77 HIS A CA 1
ATOM 643 C C . HIS A 1 77 ? -5.142 -7.849 2.737 1.00 98.62 77 HIS A C 1
ATOM 645 O O . HIS A 1 77 ? -4.807 -9.024 2.878 1.00 98.62 77 HIS A O 1
ATOM 651 N N . THR A 1 78 ? -5.607 -7.406 1.569 1.00 98.44 78 THR A N 1
ATOM 652 C CA . THR A 1 78 ? -5.879 -8.229 0.382 1.00 98.44 78 THR A CA 1
ATOM 653 C C . THR A 1 78 ? -5.249 -7.608 -0.860 1.00 98.44 78 THR A C 1
ATOM 655 O O . THR A 1 78 ? -4.865 -6.442 -0.859 1.00 98.44 78 THR A O 1
ATOM 658 N N . ILE A 1 79 ? -5.256 -8.336 -1.984 1.00 98.19 79 ILE A N 1
ATOM 659 C CA . ILE A 1 79 ? -4.862 -7.791 -3.301 1.00 98.19 79 ILE A CA 1
ATOM 660 C C . ILE A 1 79 ? -5.610 -6.483 -3.622 1.00 98.19 79 ILE A C 1
ATOM 662 O O . ILE A 1 79 ? -5.058 -5.591 -4.267 1.00 98.19 79 ILE A O 1
ATOM 666 N N . TRP A 1 80 ? -6.863 -6.353 -3.170 1.00 98.06 80 TRP A N 1
ATOM 667 C CA . TRP A 1 80 ? -7.654 -5.139 -3.363 1.00 98.06 80 TRP A CA 1
ATOM 668 C C . TRP A 1 80 ? -7.120 -3.958 -2.558 1.00 98.06 80 TRP A C 1
ATOM 670 O O . TRP A 1 80 ? -7.077 -2.862 -3.106 1.00 98.06 80 TRP A O 1
ATOM 680 N N . HIS A 1 81 ? -6.693 -4.179 -1.310 1.00 98.69 81 HIS A N 1
ATOM 681 C CA . HIS A 1 81 ? -6.049 -3.141 -0.499 1.00 98.69 81 HIS A CA 1
ATOM 682 C C . HIS A 1 81 ? -4.741 -2.696 -1.144 1.00 98.69 81 HIS A C 1
ATOM 684 O O . HIS A 1 81 ? -4.605 -1.533 -1.490 1.00 98.69 81 HIS A O 1
ATOM 690 N N . THR A 1 82 ? -3.848 -3.625 -1.486 1.00 98.69 82 THR A N 1
ATOM 691 C CA . THR A 1 82 ? -2.597 -3.295 -2.192 1.00 98.69 82 THR A CA 1
ATOM 692 C C . THR A 1 82 ? -2.825 -2.541 -3.505 1.00 98.69 82 THR A C 1
ATOM 694 O O . THR A 1 82 ? -2.081 -1.619 -3.835 1.00 98.69 82 THR A O 1
ATOM 697 N N . SER A 1 83 ? -3.870 -2.895 -4.259 1.00 98.38 83 SER A N 1
ATOM 698 C CA . SER A 1 83 ? -4.245 -2.167 -5.479 1.00 98.38 83 SER A CA 1
ATOM 699 C C . SER A 1 83 ? -4.736 -0.746 -5.187 1.00 98.38 83 SER A C 1
ATOM 701 O O . SER A 1 83 ? -4.417 0.171 -5.942 1.00 98.38 83 SER A O 1
ATOM 703 N N . ASP A 1 84 ? -5.510 -0.568 -4.114 1.00 98.69 84 ASP A N 1
ATOM 704 C CA . ASP A 1 84 ? -5.990 0.736 -3.652 1.00 98.69 84 ASP A CA 1
ATOM 705 C C . ASP A 1 84 ? -4.815 1.607 -3.191 1.00 98.69 84 ASP A C 1
ATOM 707 O O . ASP A 1 84 ? -4.664 2.712 -3.700 1.00 98.69 84 ASP A O 1
ATOM 711 N N . VAL A 1 85 ? -3.912 1.090 -2.350 1.00 98.88 85 VAL A N 1
ATOM 712 C CA . VAL A 1 85 ? -2.712 1.818 -1.896 1.00 98.88 85 VAL A CA 1
ATOM 713 C C . VAL A 1 85 ? -1.850 2.263 -3.077 1.00 98.88 85 VAL A C 1
ATOM 715 O O . VAL A 1 85 ? -1.461 3.427 -3.139 1.00 98.88 85 VAL A O 1
ATOM 718 N N . LEU A 1 86 ? -1.610 1.393 -4.065 1.00 98.75 86 LEU A N 1
ATOM 719 C CA . LEU A 1 86 ? -0.876 1.761 -5.282 1.00 98.75 86 LEU A CA 1
ATOM 720 C C . LEU A 1 86 ? -1.536 2.938 -6.028 1.00 98.75 86 LEU A C 1
ATOM 722 O O . LEU A 1 86 ? -0.853 3.877 -6.440 1.00 98.75 86 LEU A O 1
ATOM 726 N N . MET A 1 87 ? -2.862 2.903 -6.185 1.00 98.31 87 MET A N 1
ATOM 727 C CA . MET A 1 87 ? -3.626 3.980 -6.821 1.00 98.31 87 MET A CA 1
ATOM 728 C C . MET A 1 87 ? -3.574 5.279 -6.001 1.00 98.31 87 MET A C 1
ATOM 730 O O . MET A 1 87 ? -3.443 6.368 -6.567 1.00 98.31 87 MET A O 1
ATOM 734 N N . GLN A 1 88 ? -3.646 5.187 -4.671 1.00 98.75 88 GLN A N 1
ATOM 735 C CA . GLN A 1 88 ? -3.595 6.358 -3.797 1.00 98.75 88 GLN A CA 1
ATOM 736 C C . GLN A 1 88 ? -2.201 6.982 -3.757 1.00 98.75 88 GLN A C 1
ATOM 738 O O . GLN A 1 88 ? -2.104 8.207 -3.821 1.00 98.75 88 GLN A O 1
ATOM 743 N N . VAL A 1 89 ? -1.136 6.177 -3.766 1.00 98.69 89 VAL A N 1
ATOM 744 C CA . VAL A 1 89 ? 0.245 6.649 -3.929 1.00 98.69 89 VAL A CA 1
ATOM 745 C C . VAL A 1 89 ? 0.381 7.498 -5.191 1.00 98.69 89 VAL A C 1
ATOM 747 O O . VAL A 1 89 ? 0.885 8.615 -5.124 1.00 98.69 89 VAL A O 1
ATOM 750 N N . GLU A 1 90 ? -0.116 7.013 -6.332 1.00 96.88 90 GLU A N 1
ATOM 751 C CA . GLU A 1 90 ? -0.086 7.752 -7.600 1.00 96.88 90 GLU A CA 1
ATOM 752 C C . GLU A 1 90 ? -0.820 9.093 -7.512 1.00 96.88 90 GLU A C 1
ATOM 754 O O . GLU A 1 90 ? -0.279 10.139 -7.875 1.00 96.88 90 GLU A O 1
ATOM 759 N N . ARG A 1 91 ? -2.049 9.063 -6.991 1.00 98.12 91 ARG A N 1
ATOM 760 C CA . ARG A 1 91 ? -2.915 10.238 -6.862 1.00 98.12 91 ARG A CA 1
ATOM 761 C C . ARG A 1 91 ? -2.312 11.304 -5.949 1.00 98.12 91 ARG A C 1
ATOM 763 O O . ARG A 1 91 ? -2.363 12.495 -6.273 1.00 98.12 91 ARG A O 1
ATOM 770 N N . ILE A 1 92 ? -1.803 10.892 -4.789 1.00 98.69 92 ILE A N 1
ATOM 771 C CA . ILE A 1 92 ? -1.230 11.800 -3.794 1.00 98.69 92 ILE A CA 1
ATOM 772 C C . ILE A 1 92 ? 0.099 12.346 -4.321 1.00 98.69 92 ILE A C 1
ATOM 774 O O . ILE A 1 92 ? 0.259 13.562 -4.341 1.00 98.69 92 ILE A O 1
ATOM 778 N N . ALA A 1 93 ? 0.993 11.501 -4.849 1.00 98.00 93 ALA A N 1
ATOM 779 C CA . ALA A 1 93 ? 2.264 11.946 -5.428 1.00 98.00 93 ALA A CA 1
ATOM 780 C C . ALA A 1 93 ? 2.062 12.991 -6.539 1.00 98.00 93 ALA A C 1
ATOM 782 O O . ALA A 1 93 ? 2.725 14.027 -6.543 1.00 98.00 93 ALA A O 1
ATOM 783 N N . GLN A 1 94 ? 1.088 12.775 -7.431 1.00 96.31 94 GLN A N 1
ATOM 784 C CA . GLN A 1 94 ? 0.744 13.749 -8.468 1.00 96.31 94 GLN A CA 1
ATOM 785 C C . GLN A 1 94 ? 0.241 15.077 -7.877 1.00 96.31 94 GLN A C 1
ATOM 787 O O . GLN A 1 94 ? 0.573 16.147 -8.383 1.00 96.31 94 GLN A O 1
ATOM 792 N N . SER A 1 95 ? -0.560 15.020 -6.810 1.00 97.81 95 SER A N 1
ATOM 793 C CA . SER A 1 95 ? -1.131 16.209 -6.161 1.00 97.81 95 SER A CA 1
ATOM 794 C C . SER A 1 95 ? -0.092 17.003 -5.361 1.00 97.81 95 SER A C 1
ATOM 796 O O . SER A 1 95 ? -0.172 18.229 -5.308 1.00 97.81 95 SER A O 1
ATOM 798 N N . GLU A 1 96 ? 0.899 16.317 -4.787 1.00 98.00 96 GLU A N 1
ATOM 799 C CA . GLU A 1 96 ? 2.058 16.921 -4.116 1.00 98.00 96 GLU A CA 1
ATOM 800 C C . GLU A 1 96 ? 3.130 17.412 -5.107 1.00 98.00 96 GLU A C 1
ATOM 802 O O . GLU A 1 96 ? 4.088 18.068 -4.705 1.00 98.00 96 GLU A O 1
ATOM 807 N N . GLY A 1 97 ? 2.955 17.155 -6.409 1.00 95.88 97 GLY A N 1
ATOM 808 C CA . GLY A 1 97 ? 3.848 17.644 -7.458 1.00 95.88 97 GLY A CA 1
ATOM 809 C C . GLY A 1 97 ? 5.140 16.843 -7.611 1.00 95.88 97 GLY A C 1
ATOM 810 O O . GLY A 1 97 ? 6.137 17.402 -8.055 1.00 95.88 97 GLY A O 1
ATOM 811 N N . ILE A 1 98 ? 5.134 15.555 -7.255 1.00 92.75 98 ILE A N 1
ATOM 812 C CA . ILE A 1 98 ? 6.257 14.643 -7.503 1.00 92.75 98 ILE A CA 1
ATOM 813 C C . ILE A 1 98 ? 6.352 14.355 -9.008 1.00 92.75 98 ILE A C 1
ATOM 815 O O . ILE A 1 98 ? 5.422 13.799 -9.595 1.00 92.75 98 ILE A O 1
ATOM 819 N N . ASP A 1 99 ? 7.477 14.713 -9.628 1.00 84.56 99 ASP A N 1
ATOM 820 C CA . ASP A 1 99 ? 7.707 14.622 -11.076 1.00 84.56 99 ASP A CA 1
ATOM 821 C C . ASP A 1 99 ? 8.827 13.643 -11.481 1.00 84.56 99 ASP A C 1
ATOM 823 O O . ASP A 1 99 ? 8.923 13.267 -12.651 1.00 84.56 99 ASP A O 1
ATOM 827 N N . THR A 1 100 ? 9.636 13.157 -10.536 1.00 90.19 100 THR A N 1
ATOM 828 C CA . THR A 1 100 ? 10.689 12.177 -10.828 1.00 90.19 100 THR A CA 1
ATOM 829 C C . THR A 1 100 ? 10.111 10.784 -11.102 1.00 90.19 100 THR A C 1
ATOM 831 O O . THR A 1 100 ? 9.707 10.061 -10.188 1.00 90.19 100 THR A O 1
ATOM 834 N N . GLU A 1 101 ? 10.169 10.336 -12.360 1.00 87.81 101 GLU A N 1
ATOM 835 C CA . GLU A 1 101 ? 9.684 9.006 -12.769 1.00 87.81 101 GLU A CA 1
ATOM 836 C C . GLU A 1 101 ? 10.327 7.856 -11.977 1.00 87.81 101 GLU A C 1
ATOM 838 O O . GLU A 1 101 ? 9.652 6.887 -11.625 1.00 87.81 101 GLU A O 1
ATOM 843 N N . ARG A 1 102 ? 11.631 7.955 -11.671 1.00 92.94 102 ARG A N 1
ATOM 844 C CA . ARG A 1 102 ? 12.358 6.897 -10.955 1.00 92.94 102 ARG A CA 1
ATOM 845 C C . ARG A 1 102 ? 11.949 6.795 -9.489 1.00 92.94 102 ARG A C 1
ATOM 847 O O . ARG A 1 102 ? 11.757 5.686 -9.001 1.00 92.94 102 ARG A O 1
ATOM 854 N N . GLU A 1 103 ? 11.784 7.919 -8.802 1.00 94.56 103 GLU A N 1
ATOM 855 C CA . GLU A 1 103 ? 11.349 7.934 -7.400 1.00 94.56 103 GLU A CA 1
ATOM 856 C C . GLU A 1 103 ? 9.903 7.455 -7.278 1.00 94.56 103 GLU A C 1
ATOM 858 O O . GLU A 1 103 ? 9.596 6.601 -6.446 1.00 94.56 103 GLU A O 1
ATOM 863 N N . LEU A 1 104 ? 9.036 7.911 -8.186 1.00 94.94 104 LEU A N 1
ATOM 864 C CA . LEU A 1 104 ? 7.658 7.450 -8.263 1.00 94.94 104 LEU A CA 1
ATOM 865 C C . LEU A 1 104 ? 7.577 5.940 -8.551 1.00 94.94 104 LEU A C 1
ATOM 867 O O . LEU A 1 104 ? 6.759 5.247 -7.951 1.00 94.94 104 LEU A O 1
ATOM 871 N N . LEU A 1 105 ? 8.433 5.399 -9.423 1.00 95.81 105 LEU A N 1
ATOM 872 C CA . LEU A 1 105 ? 8.523 3.954 -9.655 1.00 95.81 105 LEU A CA 1
ATOM 873 C C . LEU A 1 105 ? 8.862 3.191 -8.365 1.00 95.81 105 LEU A C 1
ATOM 875 O O . LEU A 1 105 ? 8.199 2.201 -8.062 1.00 95.81 105 LEU A O 1
ATOM 879 N N . LEU A 1 106 ? 9.866 3.636 -7.606 1.00 98.25 106 LEU A N 1
ATOM 880 C CA . LEU A 1 106 ? 10.289 2.977 -6.363 1.00 98.25 106 LEU A CA 1
ATOM 881 C C . LEU A 1 106 ? 9.202 3.052 -5.286 1.00 98.25 106 LEU A C 1
ATOM 883 O O . LEU A 1 106 ? 8.918 2.047 -4.634 1.00 98.25 106 LEU A O 1
ATOM 887 N N . LEU A 1 107 ? 8.511 4.188 -5.185 1.00 98.56 107 LEU A N 1
ATOM 888 C CA . LEU A 1 107 ? 7.366 4.357 -4.294 1.00 98.56 107 LEU A CA 1
ATOM 889 C C . LEU A 1 107 ? 6.213 3.401 -4.637 1.00 98.56 107 LEU A C 1
ATOM 891 O O . LEU A 1 107 ? 5.647 2.761 -3.752 1.00 98.56 107 LEU A O 1
ATOM 895 N N . LYS A 1 108 ? 5.897 3.233 -5.926 1.00 98.62 108 LYS A N 1
ATOM 896 C CA . LYS A 1 108 ? 4.891 2.261 -6.385 1.00 98.62 108 LYS A CA 1
ATOM 897 C C . LYS A 1 108 ? 5.301 0.812 -6.109 1.00 98.62 108 LYS A C 1
ATOM 899 O O . LYS A 1 108 ? 4.447 -0.017 -5.806 1.00 98.62 108 LYS A O 1
ATOM 904 N N . ILE A 1 109 ? 6.592 0.492 -6.208 1.00 98.75 109 ILE A N 1
ATOM 905 C CA . ILE A 1 109 ? 7.109 -0.837 -5.851 1.00 98.75 109 ILE A CA 1
ATOM 906 C C . ILE A 1 109 ? 6.929 -1.085 -4.349 1.00 98.75 109 ILE A C 1
AT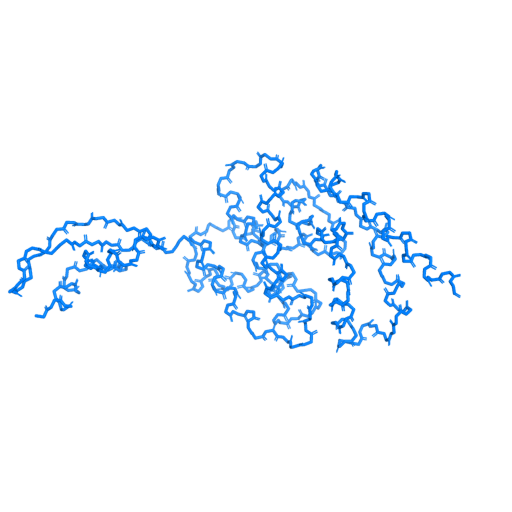OM 908 O O . ILE A 1 109 ? 6.431 -2.147 -3.981 1.00 98.75 109 ILE A O 1
ATOM 912 N N . ALA A 1 110 ? 7.257 -0.113 -3.493 1.00 98.88 110 ALA A N 1
ATOM 913 C CA . ALA A 1 110 ? 7.013 -0.215 -2.054 1.00 98.88 110 ALA A CA 1
ATOM 914 C C . ALA A 1 110 ? 5.520 -0.421 -1.747 1.00 98.88 110 ALA A C 1
ATOM 916 O O . ALA A 1 110 ? 5.167 -1.350 -1.026 1.00 98.88 110 ALA A O 1
ATOM 917 N N . ALA A 1 111 ? 4.634 0.347 -2.390 1.00 98.88 111 ALA A N 1
ATOM 918 C CA . ALA A 1 111 ? 3.185 0.188 -2.258 1.00 98.88 111 ALA A CA 1
ATOM 919 C C . ALA A 1 111 ? 2.689 -1.209 -2.667 1.00 98.88 111 ALA A C 1
ATOM 921 O O . ALA A 1 111 ? 1.780 -1.747 -2.046 1.00 98.88 111 ALA A O 1
ATOM 922 N N . LEU A 1 112 ? 3.290 -1.835 -3.681 1.00 98.88 112 LEU A N 1
ATOM 923 C CA . LEU A 1 112 ? 2.956 -3.210 -4.058 1.00 98.88 112 LEU A CA 1
ATOM 924 C C . LEU A 1 112 ? 3.407 -4.231 -3.003 1.00 98.88 112 LEU A C 1
ATOM 926 O O . LEU A 1 112 ? 2.722 -5.226 -2.791 1.00 98.88 112 LEU A O 1
ATOM 930 N N . TYR A 1 113 ? 4.543 -4.004 -2.345 1.00 98.88 113 TYR A N 1
ATOM 931 C CA . TYR A 1 113 ? 5.119 -4.968 -1.407 1.00 98.88 113 TYR A CA 1
ATOM 932 C C . TYR A 1 113 ? 4.738 -4.760 0.066 1.00 98.88 113 TYR A C 1
ATOM 934 O O . TYR A 1 113 ? 4.924 -5.712 0.824 1.00 98.88 113 TYR A O 1
ATOM 942 N N . HIS A 1 114 ? 4.198 -3.598 0.466 1.00 98.88 114 HIS A N 1
ATOM 943 C CA . HIS A 1 114 ? 4.011 -3.229 1.883 1.00 98.88 114 HIS A CA 1
ATOM 944 C C . HIS A 1 114 ? 3.316 -4.318 2.719 1.00 98.88 114 HIS A C 1
ATOM 946 O O . HIS A 1 114 ? 3.817 -4.713 3.766 1.00 98.88 114 HIS A O 1
ATOM 952 N N . ASP A 1 115 ? 2.254 -4.906 2.167 1.00 98.75 115 ASP A N 1
ATOM 953 C CA . ASP A 1 115 ? 1.430 -5.925 2.822 1.00 98.75 115 ASP A CA 1
ATOM 954 C C . ASP A 1 115 ? 1.813 -7.370 2.488 1.00 98.75 115 ASP A C 1
ATOM 956 O O . ASP A 1 115 ? 1.208 -8.329 2.972 1.00 98.75 115 ASP A O 1
ATOM 960 N N . THR A 1 116 ? 2.825 -7.592 1.649 1.00 98.88 116 THR A N 1
ATOM 961 C CA . THR A 1 116 ? 3.174 -8.963 1.240 1.00 98.88 116 THR A CA 1
ATOM 962 C C . THR A 1 116 ? 3.660 -9.821 2.404 1.00 98.88 116 THR A C 1
ATOM 964 O O . THR A 1 116 ? 3.543 -11.046 2.345 1.00 98.88 116 THR A O 1
ATOM 967 N N . GLY A 1 117 ? 4.139 -9.212 3.491 1.00 98.75 117 GLY A N 1
ATOM 968 C CA . GLY A 1 117 ? 4.545 -9.939 4.688 1.00 98.75 117 GLY A CA 1
ATOM 969 C C . GLY A 1 117 ? 3.416 -10.671 5.406 1.00 98.75 117 GLY A C 1
ATOM 970 O O . GLY A 1 117 ? 3.714 -11.642 6.103 1.00 98.75 117 GLY A O 1
ATOM 971 N N . PHE A 1 118 ? 2.145 -10.329 5.158 1.00 98.69 118 PHE A N 1
ATOM 972 C CA . PHE A 1 118 ? 0.997 -11.099 5.652 1.00 98.69 118 PHE A CA 1
ATOM 973 C C . PHE A 1 118 ? 0.972 -12.550 5.140 1.00 98.69 118 PHE A C 1
ATOM 975 O O . PHE A 1 118 ? 0.328 -13.407 5.744 1.00 98.69 118 PHE A O 1
ATOM 982 N N . LEU A 1 119 ? 1.732 -12.869 4.082 1.00 98.44 119 LEU A N 1
ATOM 983 C CA . LEU A 1 119 ? 1.984 -14.249 3.641 1.00 98.44 119 LEU A CA 1
ATOM 984 C C . LEU A 1 119 ? 2.819 -15.066 4.641 1.00 98.44 119 LEU A C 1
ATOM 986 O O . LEU A 1 119 ? 2.799 -16.295 4.597 1.00 98.44 119 LEU A O 1
ATOM 990 N N . LYS A 1 120 ? 3.591 -14.400 5.507 1.00 98.00 120 LYS A N 1
ATOM 991 C CA . LYS A 1 120 ? 4.505 -15.017 6.480 1.00 98.00 120 LYS A CA 1
ATOM 992 C C . LYS A 1 120 ? 4.035 -14.804 7.921 1.00 98.00 120 LYS A C 1
ATOM 994 O O . LYS A 1 120 ? 4.069 -15.739 8.718 1.00 98.00 120 LYS A O 1
ATOM 999 N N . THR A 1 121 ? 3.635 -13.585 8.274 1.00 97.69 121 THR A N 1
ATOM 1000 C CA . THR A 1 121 ? 3.296 -13.199 9.649 1.00 97.69 121 THR A CA 1
ATOM 1001 C C . THR A 1 121 ? 2.312 -12.038 9.666 1.00 97.69 121 THR A C 1
ATOM 1003 O O . THR A 1 121 ? 2.331 -11.194 8.781 1.00 97.69 121 THR A O 1
ATOM 1006 N N . TYR A 1 122 ? 1.468 -11.983 10.697 1.00 95.88 122 TYR A N 1
ATOM 1007 C CA . TYR A 1 122 ? 0.583 -10.841 10.929 1.00 95.88 122 TYR A CA 1
ATOM 1008 C C . TYR A 1 122 ? 1.321 -9.698 11.646 1.00 95.88 122 TYR A C 1
ATOM 1010 O O . TYR A 1 122 ? 1.225 -8.532 11.273 1.00 95.88 122 TYR A O 1
ATOM 1018 N N . LEU A 1 123 ? 2.069 -10.037 12.702 1.00 95.56 123 LEU A N 1
ATOM 1019 C CA . LEU A 1 123 ? 2.881 -9.081 13.452 1.00 95.56 123 LEU A CA 1
ATOM 1020 C C . LEU A 1 123 ? 4.221 -8.890 12.741 1.00 95.56 123 LEU A C 1
ATOM 1022 O O . LEU A 1 123 ? 4.857 -9.890 12.404 1.00 95.56 123 LEU A O 1
ATOM 1026 N N . ASN A 1 124 ? 4.675 -7.640 12.601 1.00 96.56 124 ASN A N 1
ATOM 1027 C CA . ASN A 1 124 ? 5.914 -7.295 11.891 1.00 96.56 124 ASN A CA 1
ATOM 1028 C C . ASN A 1 124 ? 5.879 -7.759 10.422 1.00 96.56 124 ASN A C 1
ATOM 1030 O O . ASN A 1 124 ? 6.830 -8.359 9.914 1.00 96.56 124 ASN A O 1
ATOM 1034 N N . HIS A 1 125 ? 4.730 -7.570 9.765 1.00 98.50 125 HIS A N 1
ATOM 1035 C CA . HIS A 1 125 ? 4.563 -7.942 8.363 1.00 98.50 125 HIS A CA 1
ATOM 1036 C C . HIS A 1 125 ? 5.367 -7.009 7.448 1.00 98.50 125 HIS A C 1
ATOM 1038 O O . HIS A 1 125 ? 5.761 -7.418 6.367 1.00 98.50 125 HIS A O 1
ATOM 1044 N N . GLU A 1 126 ? 5.699 -5.800 7.883 1.00 98.75 126 GLU A N 1
ATOM 1045 C CA . GLU A 1 126 ? 6.506 -4.849 7.124 1.00 98.75 126 GLU A CA 1
ATOM 1046 C C . GLU A 1 126 ? 7.937 -5.384 6.940 1.00 98.75 126 GLU A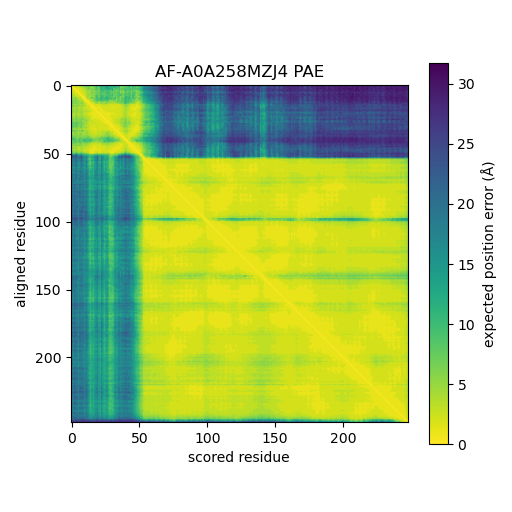 C 1
ATOM 1048 O O . GLU A 1 126 ? 8.455 -5.439 5.819 1.00 98.75 126 GLU A O 1
ATOM 1053 N N . GLU A 1 127 ? 8.549 -5.900 8.015 1.00 98.75 127 GLU A N 1
ATOM 1054 C CA . GLU A 1 127 ? 9.851 -6.572 7.952 1.00 98.75 127 GLU A CA 1
ATOM 1055 C C . GLU A 1 127 ? 9.804 -7.799 7.028 1.00 98.75 127 GLU A C 1
ATOM 1057 O O . GLU A 1 127 ? 10.658 -7.967 6.154 1.00 98.75 127 GLU A O 1
ATOM 1062 N N . ALA A 1 128 ? 8.774 -8.637 7.172 1.00 98.75 128 ALA A N 1
ATOM 1063 C CA . ALA A 1 128 ? 8.590 -9.810 6.320 1.00 98.75 128 ALA A CA 1
ATOM 1064 C C . ALA A 1 128 ? 8.315 -9.439 4.848 1.00 98.75 128 ALA A C 1
ATOM 1066 O O . ALA A 1 128 ? 8.719 -10.171 3.940 1.00 98.75 128 ALA A O 1
ATOM 1067 N N . GLY A 1 129 ? 7.661 -8.303 4.597 1.00 98.75 129 GLY A N 1
ATOM 1068 C CA . GLY A 1 129 ? 7.434 -7.739 3.269 1.00 98.75 129 GLY A CA 1
ATOM 1069 C C . GLY A 1 129 ? 8.739 -7.291 2.615 1.00 98.75 129 GLY A C 1
ATOM 1070 O O . GLY A 1 129 ? 8.985 -7.618 1.453 1.00 98.75 129 GLY A O 1
ATOM 1071 N N . CYS A 1 130 ? 9.631 -6.654 3.379 1.00 98.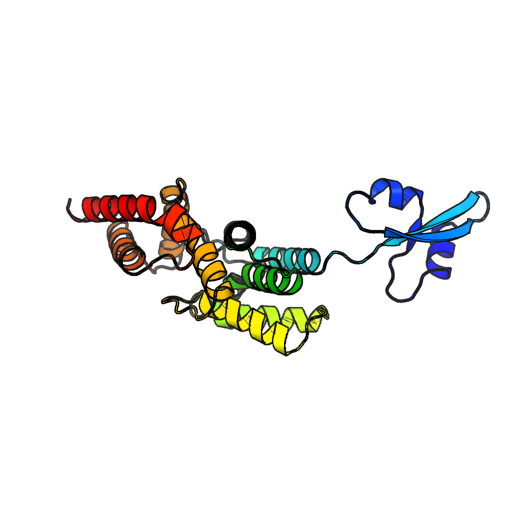81 130 CYS A N 1
ATOM 1072 C CA . CYS A 1 130 ? 10.985 -6.321 2.928 1.00 98.81 130 CYS A CA 1
ATOM 1073 C C . CYS A 1 130 ? 11.782 -7.575 2.542 1.00 98.81 130 CYS A C 1
ATOM 1075 O O . CYS A 1 130 ? 12.430 -7.596 1.495 1.00 98.81 130 CYS A O 1
ATOM 1077 N N . GLU A 1 131 ? 11.709 -8.646 3.339 1.00 98.81 131 GLU A N 1
ATOM 1078 C CA . GLU A 1 131 ? 12.350 -9.922 2.995 1.00 98.81 131 GLU A CA 1
ATOM 1079 C C . GLU A 1 131 ? 11.824 -10.481 1.666 1.00 98.81 131 GLU A C 1
ATOM 1081 O O . GLU A 1 131 ? 12.611 -10.850 0.795 1.00 98.81 131 GLU A O 1
ATOM 1086 N N . ILE A 1 132 ? 10.498 -10.512 1.485 1.00 98.75 132 ILE A N 1
ATOM 1087 C CA . ILE A 1 132 ? 9.864 -11.011 0.255 1.00 98.75 132 ILE A CA 1
ATOM 1088 C C . ILE A 1 132 ? 10.272 -10.161 -0.952 1.00 98.75 132 ILE A C 1
ATOM 1090 O O . ILE A 1 132 ? 10.587 -10.712 -2.011 1.00 98.75 132 ILE A O 1
ATOM 1094 N N . PHE A 1 133 ? 10.297 -8.835 -0.802 1.00 98.81 133 PHE A N 1
ATOM 1095 C CA . PHE A 1 133 ? 10.766 -7.924 -1.841 1.00 98.81 133 PHE A CA 1
ATOM 1096 C C . PHE A 1 133 ? 12.221 -8.214 -2.226 1.00 98.81 133 PHE A C 1
ATOM 1098 O O . PHE A 1 133 ? 12.522 -8.343 -3.413 1.00 98.81 133 PHE A O 1
ATOM 1105 N N . MET A 1 134 ? 13.117 -8.366 -1.248 1.00 98.62 134 MET A N 1
ATOM 1106 C CA . MET A 1 134 ? 14.536 -8.637 -1.500 1.00 98.62 134 MET A CA 1
ATOM 1107 C C . MET A 1 134 ? 14.752 -9.992 -2.183 1.00 98.62 134 MET A C 1
ATOM 1109 O O . MET A 1 134 ? 15.527 -10.081 -3.141 1.00 98.62 134 MET A O 1
ATOM 1113 N N . GLU A 1 135 ? 14.032 -11.030 -1.745 1.00 98.31 135 GLU A N 1
ATOM 1114 C CA . GLU A 1 135 ? 14.024 -12.350 -2.383 1.00 98.31 135 GLU A CA 1
ATOM 1115 C C . GLU A 1 135 ? 13.578 -12.257 -3.852 1.00 98.31 135 GLU A C 1
ATOM 1117 O O . GLU A 1 135 ? 14.251 -12.779 -4.745 1.00 98.31 135 GLU A O 1
ATOM 1122 N N . ASP A 1 136 ? 12.467 -11.566 -4.123 1.00 97.75 136 ASP A N 1
ATOM 1123 C CA . ASP A 1 136 ? 11.942 -11.390 -5.479 1.00 97.75 136 ASP A CA 1
ATOM 1124 C C . ASP A 1 136 ? 12.877 -10.569 -6.361 1.00 97.75 136 ASP A C 1
ATOM 1126 O O . ASP A 1 136 ? 13.163 -10.966 -7.493 1.00 97.75 136 ASP A O 1
ATOM 1130 N N . ALA A 1 137 ? 13.403 -9.461 -5.838 1.00 96.38 137 ALA A N 1
ATOM 1131 C CA . ALA A 1 137 ? 14.318 -8.592 -6.562 1.00 96.38 137 ALA A CA 1
ATOM 1132 C C . ALA A 1 137 ? 15.598 -9.318 -6.982 1.00 96.38 137 ALA A C 1
ATOM 1134 O O . ALA A 1 137 ? 16.156 -9.019 -8.041 1.00 96.38 137 ALA A O 1
ATOM 1135 N N . GLN A 1 138 ? 16.055 -10.286 -6.183 1.00 94.38 138 GLN A N 1
ATOM 1136 C CA . GLN A 1 138 ? 17.164 -11.161 -6.539 1.00 94.38 138 GLN A CA 1
ATOM 1137 C C . GLN A 1 138 ? 16.751 -12.234 -7.556 1.00 94.38 138 GLN A C 1
ATOM 1139 O O . GLN A 1 138 ? 17.405 -12.373 -8.588 1.00 94.38 138 GLN A O 1
ATOM 1144 N N . GLN A 1 139 ? 15.683 -12.991 -7.286 1.00 92.50 139 GLN A N 1
ATOM 1145 C CA . GLN A 1 139 ? 15.260 -14.125 -8.124 1.00 92.50 139 GLN A CA 1
ATOM 1146 C C . GLN A 1 139 ? 14.834 -13.703 -9.531 1.00 92.50 139 GLN A C 1
ATOM 1148 O O . GLN A 1 139 ? 15.085 -14.421 -10.497 1.00 92.50 139 GLN A O 1
ATOM 1153 N N . MET A 1 140 ? 14.181 -12.548 -9.645 1.00 87.19 140 MET A N 1
ATOM 1154 C CA . MET A 1 140 ? 13.682 -12.009 -10.908 1.00 87.19 140 MET A CA 1
ATOM 1155 C C . MET A 1 140 ? 14.642 -11.010 -11.555 1.00 87.19 140 MET A C 1
ATOM 1157 O O . MET A 1 140 ? 14.302 -10.445 -12.591 1.00 87.19 140 MET A O 1
ATOM 1161 N N . ALA A 1 141 ? 15.819 -10.797 -10.953 1.00 88.75 141 ALA A N 1
ATOM 1162 C CA . ALA A 1 141 ? 16.834 -9.860 -11.421 1.00 88.75 141 ALA A CA 1
ATOM 1163 C C . ALA A 1 141 ? 16.259 -8.461 -11.719 1.00 88.75 141 ALA A C 1
ATOM 1165 O O . ALA A 1 141 ? 16.458 -7.918 -12.804 1.00 88.75 141 ALA A O 1
ATOM 1166 N N . TYR A 1 142 ? 15.528 -7.877 -10.759 1.00 89.94 142 TYR A N 1
ATOM 1167 C CA . TYR A 1 142 ? 15.024 -6.510 -10.915 1.00 89.94 142 TYR A CA 1
ATOM 1168 C C . TYR A 1 142 ? 16.192 -5.541 -11.125 1.00 89.94 142 TYR A C 1
ATOM 1170 O O . TYR A 1 142 ? 17.178 -5.570 -10.382 1.00 89.94 142 TYR A O 1
ATOM 1178 N N . GLU A 1 143 ? 16.047 -4.651 -12.107 1.00 89.75 143 GLU A N 1
ATOM 1179 C CA . GLU A 1 143 ? 17.021 -3.617 -12.477 1.00 89.75 143 GLU A CA 1
ATOM 1180 C C . GLU A 1 143 ? 17.004 -2.445 -11.473 1.00 89.75 143 GLU A C 1
ATOM 1182 O O . GLU A 1 143 ? 16.711 -1.291 -11.801 1.00 89.75 143 GLU A O 1
ATOM 1187 N N . LEU A 1 144 ? 17.278 -2.768 -10.208 1.00 94.12 144 LEU A N 1
ATOM 1188 C CA . LEU A 1 144 ? 17.379 -1.847 -9.079 1.00 94.12 144 LEU A CA 1
ATOM 1189 C C . LEU A 1 144 ? 18.786 -1.931 -8.480 1.00 94.12 144 LEU A C 1
ATOM 1191 O O . LEU A 1 144 ? 19.322 -3.023 -8.257 1.00 94.12 144 LEU A O 1
ATOM 1195 N N . THR A 1 145 ? 19.372 -0.778 -8.182 1.00 97.19 145 THR A N 1
ATOM 1196 C CA . THR A 1 145 ? 20.617 -0.676 -7.415 1.00 97.19 145 THR A CA 1
ATOM 1197 C C . THR A 1 145 ? 20.401 -1.107 -5.959 1.00 97.19 145 THR A C 1
ATOM 1199 O O . THR A 1 145 ? 19.269 -1.255 -5.499 1.00 97.19 145 THR A O 1
ATOM 1202 N N . ILE A 1 146 ? 21.490 -1.316 -5.214 1.00 97.44 146 ILE A N 1
ATOM 1203 C CA . ILE A 1 146 ? 21.415 -1.668 -3.785 1.00 97.44 146 ILE A CA 1
ATOM 1204 C C . ILE A 1 146 ? 20.690 -0.568 -2.998 1.00 97.44 146 ILE A C 1
ATOM 1206 O O . ILE A 1 146 ? 19.723 -0.869 -2.308 1.00 97.44 146 ILE A O 1
ATOM 1210 N N . ASN A 1 147 ? 21.073 0.697 -3.199 1.00 98.31 147 ASN A N 1
ATOM 1211 C CA . ASN A 1 147 ? 20.462 1.838 -2.512 1.00 98.31 147 ASN A CA 1
ATOM 1212 C C . ASN A 1 147 ? 18.959 1.959 -2.807 1.00 98.31 147 ASN A C 1
ATOM 1214 O O . ASN A 1 147 ? 18.178 2.301 -1.930 1.00 98.31 147 ASN A O 1
ATOM 1218 N N . GLU A 1 148 ? 18.531 1.664 -4.037 1.00 98.38 148 GLU A N 1
ATOM 1219 C CA . GLU A 1 148 ? 17.108 1.700 -4.394 1.00 98.38 148 GLU A CA 1
ATOM 1220 C C . GLU A 1 148 ? 16.318 0.580 -3.721 1.00 98.38 148 GLU A C 1
ATOM 1222 O O . GLU A 1 148 ? 15.185 0.798 -3.303 1.00 98.38 148 GLU A O 1
ATOM 1227 N N . LYS A 1 149 ? 16.909 -0.612 -3.583 1.00 98.69 149 LYS A N 1
ATOM 1228 C CA . LYS A 1 149 ? 16.285 -1.714 -2.841 1.00 98.69 149 LYS A CA 1
ATOM 1229 C C . LYS A 1 149 ? 16.162 -1.377 -1.357 1.00 98.69 149 LYS A C 1
ATOM 1231 O O . LYS A 1 149 ? 15.104 -1.587 -0.775 1.00 98.69 149 LYS A O 1
ATOM 1236 N N . GLU A 1 150 ? 17.215 -0.821 -0.766 1.00 98.56 150 GLU A N 1
ATOM 1237 C CA . GLU A 1 150 ? 17.197 -0.353 0.624 1.00 98.56 150 GLU A CA 1
ATOM 1238 C C . GLU A 1 150 ? 16.131 0.724 0.838 1.00 98.56 150 GLU A C 1
ATOM 1240 O O . GLU A 1 150 ? 15.386 0.664 1.814 1.00 98.56 150 GLU A O 1
ATOM 1245 N N . TRP A 1 151 ? 15.991 1.655 -0.106 1.00 98.69 151 TRP A N 1
ATOM 1246 C CA . TRP A 1 151 ? 14.979 2.701 -0.024 1.00 98.69 151 TRP A CA 1
ATOM 1247 C C . TRP A 1 151 ? 13.548 2.167 -0.176 1.00 98.69 151 TRP A C 1
ATOM 1249 O O . TRP A 1 151 ? 12.664 2.578 0.571 1.00 98.69 151 TRP A O 1
ATOM 1259 N N . VAL A 1 152 ? 13.309 1.192 -1.063 1.00 98.88 152 VAL A N 1
ATOM 1260 C CA . VAL A 1 152 ? 12.014 0.486 -1.131 1.00 98.88 152 VAL A CA 1
ATOM 1261 C C . VAL A 1 152 ? 11.688 -0.182 0.206 1.00 98.88 152 VAL A C 1
ATOM 1263 O O . VAL A 1 152 ? 10.567 -0.045 0.689 1.00 98.88 152 VAL A O 1
ATOM 1266 N N . CYS A 1 153 ? 12.654 -0.857 0.836 1.00 98.88 153 CYS A N 1
ATOM 1267 C CA . CYS A 1 153 ? 12.456 -1.431 2.167 1.00 98.88 153 CYS A CA 1
ATOM 1268 C C . CYS A 1 153 ? 12.153 -0.352 3.216 1.00 98.88 153 CYS A C 1
ATOM 1270 O O . CYS A 1 153 ? 11.263 -0.543 4.033 1.00 98.88 153 CYS A O 1
ATOM 1272 N N . GLN A 1 154 ? 12.833 0.796 3.186 1.00 98.81 154 GLN A N 1
ATOM 1273 C CA . GLN A 1 154 ? 12.542 1.913 4.092 1.00 98.81 154 GLN A CA 1
ATOM 1274 C C . GLN A 1 154 ? 11.101 2.424 3.932 1.00 98.81 154 GLN A C 1
ATOM 1276 O O . GLN A 1 154 ? 10.414 2.643 4.928 1.00 98.81 154 GLN A O 1
ATOM 1281 N N . LEU A 1 155 ? 10.623 2.551 2.692 1.00 98.88 155 LEU A N 1
ATOM 1282 C CA . LEU A 1 155 ? 9.247 2.949 2.387 1.00 98.88 155 LEU A CA 1
ATOM 1283 C C . LEU A 1 155 ? 8.214 1.898 2.821 1.00 98.88 155 LEU A C 1
ATOM 1285 O O . LEU A 1 155 ? 7.123 2.264 3.234 1.00 98.88 155 LEU A O 1
ATOM 1289 N N . ILE A 1 156 ? 8.536 0.604 2.759 1.00 98.94 156 ILE A N 1
ATOM 1290 C CA . ILE A 1 156 ? 7.681 -0.447 3.336 1.00 98.94 156 ILE A CA 1
ATOM 1291 C C . ILE A 1 156 ? 7.674 -0.332 4.864 1.00 98.94 156 ILE A C 1
ATOM 1293 O O . ILE A 1 156 ? 6.624 -0.345 5.487 1.00 98.94 156 ILE A O 1
ATOM 1297 N N . MET A 1 157 ? 8.843 -0.179 5.482 1.00 98.81 157 MET A N 1
ATOM 1298 C CA . MET A 1 157 ? 8.979 -0.143 6.937 1.00 98.81 157 MET A CA 1
ATOM 1299 C C . MET A 1 157 ? 8.267 1.042 7.592 1.00 98.81 157 MET A C 1
ATOM 1301 O O . MET A 1 157 ? 7.811 0.913 8.727 1.00 98.81 157 MET A O 1
ATOM 1305 N N . VAL A 1 158 ? 8.164 2.187 6.910 1.00 98.81 158 VAL A N 1
ATOM 1306 C CA . VAL A 1 158 ? 7.520 3.381 7.478 1.00 98.81 158 VAL A CA 1
ATOM 1307 C C . VAL A 1 158 ? 5.995 3.264 7.568 1.00 98.81 158 VAL A C 1
ATOM 1309 O O . VAL A 1 158 ? 5.388 4.028 8.314 1.00 98.81 158 VAL A O 1
ATOM 1312 N N . THR A 1 159 ? 5.365 2.302 6.876 1.00 98.50 159 THR A N 1
ATOM 1313 C CA . THR A 1 159 ? 3.911 2.073 6.999 1.00 98.50 159 THR A CA 1
ATOM 1314 C C . THR A 1 159 ? 3.535 1.487 8.361 1.00 98.50 159 THR A C 1
ATOM 1316 O O . THR A 1 159 ? 2.388 1.622 8.795 1.00 98.50 159 THR A O 1
ATOM 1319 N N . LYS A 1 160 ? 4.513 0.918 9.078 1.00 98.25 160 LYS A N 1
ATOM 1320 C CA . LYS A 1 160 ? 4.354 0.372 10.423 1.00 98.25 160 LYS A CA 1
ATOM 1321 C C . LYS A 1 160 ? 3.828 1.410 11.403 1.00 98.25 160 LYS A C 1
ATOM 1323 O O . LYS A 1 160 ? 4.316 2.534 11.481 1.00 98.25 160 LYS A O 1
ATOM 1328 N N . THR A 1 161 ? 2.844 1.016 12.208 1.00 94.06 161 THR A N 1
ATOM 1329 C CA . THR A 1 161 ? 2.201 1.921 13.172 1.00 94.06 161 THR A CA 1
ATOM 1330 C C . THR A 1 161 ? 2.850 1.832 14.570 1.00 94.06 161 THR A C 1
ATOM 1332 O O . THR A 1 161 ? 3.102 0.725 15.053 1.00 94.06 161 THR A O 1
ATOM 1335 N N . PRO A 1 162 ? 3.099 2.963 15.271 1.00 95.56 162 PRO A N 1
ATOM 1336 C CA . PRO A 1 162 ? 2.883 4.345 14.834 1.00 95.56 162 PRO A CA 1
ATOM 1337 C C . PRO A 1 162 ? 3.890 4.783 13.760 1.00 95.56 162 PRO A C 1
ATOM 1339 O O . PRO A 1 162 ? 5.077 4.496 13.867 1.00 95.56 162 PRO A O 1
ATOM 1342 N N . GLN A 1 163 ? 3.390 5.499 12.754 1.00 97.00 163 GLN A N 1
ATOM 1343 C CA . GLN A 1 163 ? 4.183 5.989 11.627 1.00 97.00 163 GLN A CA 1
ATOM 1344 C C . GLN A 1 163 ? 4.971 7.242 12.030 1.00 97.00 163 GLN A C 1
ATOM 1346 O O . GLN A 1 163 ? 4.437 8.112 12.722 1.00 97.00 163 GLN A O 1
ATOM 1351 N N . GLU A 1 164 ? 6.211 7.357 11.554 1.00 96.81 164 GLU A N 1
ATOM 1352 C CA . GLU A 1 164 ? 7.078 8.529 11.750 1.00 96.81 164 GLU A CA 1
ATOM 1353 C C . GLU A 1 164 ? 7.830 8.872 10.445 1.00 96.81 164 GLU A C 1
ATOM 1355 O O . GLU A 1 164 ? 9.054 8.722 10.382 1.00 96.81 164 GLU A O 1
ATOM 1360 N N . PRO A 1 165 ? 7.126 9.300 9.378 1.00 98.31 165 PRO A N 1
ATOM 1361 C CA . PRO A 1 165 ? 7.752 9.643 8.109 1.00 98.31 165 PRO A CA 1
ATOM 1362 C C . PRO A 1 165 ? 8.687 10.850 8.243 1.00 98.31 165 PRO A C 1
ATOM 1364 O O . PRO A 1 165 ? 8.408 11.814 8.955 1.00 98.31 165 PRO A O 1
ATOM 1367 N N . GLN A 1 166 ? 9.810 10.790 7.533 1.00 98.00 166 GLN A N 1
ATOM 1368 C CA . GLN A 1 166 ? 10.898 11.772 7.582 1.00 98.00 166 GLN A CA 1
ATOM 1369 C C . GLN A 1 166 ? 10.999 12.622 6.310 1.00 98.00 166 GLN A C 1
ATOM 1371 O O . GLN A 1 166 ? 11.760 13.590 6.258 1.00 98.00 166 GLN A O 1
ATOM 1376 N N . ASN A 1 167 ? 10.282 12.243 5.253 1.00 98.19 167 ASN A N 1
ATOM 1377 C CA . ASN A 1 167 ? 10.288 12.928 3.966 1.00 98.19 167 ASN A CA 1
ATOM 1378 C C . ASN A 1 167 ? 8.967 12.710 3.218 1.00 98.19 167 ASN A C 1
ATOM 1380 O O . ASN A 1 167 ? 8.201 11.807 3.540 1.00 98.19 167 ASN A O 1
ATOM 1384 N N . ILE A 1 168 ? 8.745 13.501 2.167 1.00 98.50 168 ILE A N 1
ATOM 1385 C CA . ILE A 1 168 ? 7.493 13.504 1.401 1.00 98.50 168 ILE A CA 1
ATOM 1386 C C . ILE A 1 168 ? 7.107 12.132 0.822 1.00 98.50 168 ILE A C 1
ATOM 1388 O O . ILE A 1 168 ? 5.927 11.816 0.756 1.00 98.50 168 ILE A O 1
ATOM 1392 N N . PHE A 1 169 ? 8.060 11.280 0.431 1.00 98.69 169 PHE A N 1
ATOM 1393 C CA . PHE A 1 169 ? 7.739 9.956 -0.121 1.00 98.69 169 PHE A CA 1
ATOM 1394 C C . PHE A 1 169 ? 7.209 9.007 0.957 1.00 98.69 169 PHE A C 1
ATOM 1396 O O . PHE A 1 169 ? 6.251 8.272 0.719 1.00 98.69 169 PHE A O 1
ATOM 1403 N N . GLU A 1 170 ? 7.797 9.067 2.151 1.00 98.88 170 GLU A N 1
ATOM 1404 C CA . GLU A 1 170 ? 7.311 8.344 3.327 1.00 98.88 170 GLU A CA 1
ATOM 1405 C C . GLU A 1 170 ? 5.935 8.866 3.770 1.00 98.88 170 GLU A C 1
ATOM 1407 O O . GLU A 1 170 ? 5.040 8.075 4.057 1.00 98.88 170 GLU A O 1
ATOM 1412 N N . GLU A 1 171 ? 5.722 10.186 3.748 1.00 98.88 171 GLU A N 1
ATOM 1413 C CA . GLU A 1 171 ? 4.407 10.787 4.016 1.00 98.88 171 GLU A CA 1
ATOM 1414 C C . GLU A 1 171 ? 3.343 10.281 3.030 1.00 98.88 171 GLU A C 1
ATOM 1416 O O . GLU A 1 171 ? 2.237 9.927 3.441 1.00 98.88 171 GLU A O 1
ATOM 1421 N N . ILE A 1 172 ? 3.678 10.206 1.735 1.00 98.94 172 ILE A N 1
ATOM 1422 C CA . ILE A 1 172 ? 2.760 9.747 0.686 1.00 98.94 172 ILE A CA 1
ATOM 1423 C C . ILE A 1 172 ? 2.335 8.294 0.908 1.00 98.94 172 ILE A C 1
ATOM 1425 O O . ILE A 1 172 ? 1.141 8.011 0.811 1.00 98.94 172 ILE A O 1
ATOM 1429 N N . ILE A 1 173 ? 3.264 7.367 1.172 1.00 98.88 173 ILE A N 1
ATOM 1430 C CA . ILE A 1 173 ? 2.896 5.950 1.338 1.00 98.88 173 ILE A CA 1
ATOM 1431 C C . ILE A 1 173 ? 2.112 5.713 2.633 1.00 98.88 173 ILE A C 1
ATOM 1433 O O . ILE A 1 173 ? 1.123 4.984 2.601 1.00 98.88 173 ILE A O 1
ATOM 1437 N N . CYS A 1 174 ? 2.472 6.393 3.727 1.00 98.88 174 CYS A N 1
ATOM 1438 C CA . CYS A 1 174 ? 1.714 6.369 4.980 1.00 98.88 174 CYS A CA 1
ATOM 1439 C C . CYS A 1 174 ? 0.274 6.855 4.788 1.00 98.88 174 CYS A C 1
ATOM 1441 O O . CYS A 1 174 ? -0.674 6.202 5.228 1.00 98.88 174 CYS A O 1
ATOM 1443 N N . ASP A 1 175 ? 0.100 7.983 4.095 1.00 98.88 175 ASP A N 1
ATOM 1444 C CA . ASP A 1 175 ? -1.226 8.521 3.804 1.00 98.88 175 ASP A CA 1
ATOM 1445 C C . ASP A 1 175 ? -2.012 7.652 2.822 1.00 98.88 175 ASP A C 1
ATOM 1447 O O . ASP A 1 175 ? -3.230 7.563 2.945 1.00 98.88 175 ASP A O 1
ATOM 1451 N N . ALA A 1 176 ? -1.350 7.033 1.842 1.00 98.88 176 ALA A N 1
ATOM 1452 C CA . ALA A 1 176 ? -1.993 6.157 0.870 1.00 98.88 176 ALA A CA 1
ATOM 1453 C C . ALA A 1 176 ? -2.528 4.875 1.521 1.00 98.88 176 ALA A C 1
ATOM 1455 O O . ALA A 1 176 ? -3.661 4.485 1.238 1.00 98.88 176 ALA A O 1
ATOM 1456 N N . ASP A 1 177 ? -1.738 4.262 2.406 1.00 98.88 177 ASP A N 1
ATOM 1457 C CA . ASP A 1 177 ? -2.106 3.051 3.147 1.00 98.88 177 ASP A CA 1
ATOM 1458 C C . ASP A 1 177 ? -3.347 3.268 4.030 1.00 98.88 177 ASP A C 1
ATOM 1460 O O . ASP A 1 177 ? -4.239 2.424 4.123 1.00 98.88 177 ASP A O 1
ATOM 1464 N N . LEU A 1 178 ? -3.474 4.464 4.609 1.00 98.69 178 LEU A N 1
ATOM 1465 C CA . LEU A 1 178 ? -4.560 4.811 5.525 1.00 98.69 178 LEU A CA 1
ATOM 1466 C C . LEU A 1 178 ? -5.557 5.835 4.948 1.00 98.69 178 LEU A C 1
ATOM 1468 O O . LEU A 1 178 ? -6.368 6.396 5.691 1.00 98.69 178 LEU A O 1
ATOM 1472 N N . ASP A 1 179 ? -5.575 6.043 3.623 1.00 98.69 179 ASP A N 1
ATOM 1473 C CA . ASP A 1 179 ? -6.418 7.058 2.957 1.00 98.69 179 ASP A CA 1
ATOM 1474 C C . ASP A 1 179 ? -7.914 6.836 3.234 1.00 98.69 179 ASP A C 1
ATOM 1476 O O . ASP A 1 179 ? -8.684 7.795 3.364 1.00 98.69 179 ASP A O 1
ATOM 1480 N N . TYR A 1 180 ? -8.330 5.570 3.380 1.00 98.50 180 TYR A N 1
ATOM 1481 C CA . TYR A 1 180 ? -9.726 5.190 3.614 1.00 98.50 180 TYR A CA 1
ATOM 1482 C C . TYR A 1 180 ? -10.314 5.773 4.905 1.00 98.50 180 TYR A C 1
ATOM 1484 O O . TYR A 1 180 ? -11.536 5.921 5.002 1.00 98.50 180 TYR A O 1
ATOM 1492 N N . LEU A 1 181 ? -9.473 6.153 5.878 1.00 98.56 181 LEU A N 1
ATOM 1493 C CA . LEU A 1 181 ? -9.918 6.707 7.158 1.00 98.56 181 LEU A CA 1
ATOM 1494 C C . LEU A 1 181 ? -10.723 8.005 6.999 1.00 98.56 181 LEU A C 1
ATOM 1496 O O . LEU A 1 181 ? -11.436 8.396 7.919 1.00 98.56 181 LEU A O 1
ATOM 1500 N N . GLY A 1 182 ? -10.619 8.686 5.855 1.00 98.44 182 GLY A N 1
ATOM 1501 C CA . GLY A 1 182 ? -11.394 9.883 5.523 1.00 98.44 182 GLY A CA 1
ATOM 1502 C C . GLY A 1 182 ? -12.148 9.784 4.199 1.00 98.44 182 GLY A C 1
ATOM 1503 O O . GLY A 1 182 ? -12.511 10.817 3.639 1.00 98.44 182 GLY A O 1
ATOM 1504 N N . ARG A 1 183 ? -12.360 8.574 3.668 1.00 98.44 183 ARG A N 1
ATOM 1505 C CA . ARG A 1 183 ? -13.171 8.339 2.462 1.00 98.44 183 ARG A CA 1
ATOM 1506 C C . ARG A 1 183 ? -14.621 8.015 2.804 1.00 98.44 183 ARG A C 1
ATOM 1508 O O . ARG A 1 183 ? -14.954 7.670 3.935 1.00 98.44 183 ARG A O 1
ATOM 1515 N N . ASP A 1 184 ? -15.501 8.083 1.812 1.00 98.38 184 ASP A N 1
ATOM 1516 C CA . ASP A 1 184 ? -16.924 7.754 1.979 1.00 98.38 184 ASP A CA 1
ATOM 1517 C C . ASP A 1 184 ? -17.182 6.249 2.182 1.00 98.38 184 ASP A C 1
ATOM 1519 O O . ASP A 1 184 ? -18.199 5.857 2.753 1.00 98.38 184 ASP A O 1
ATOM 1523 N N . ASP A 1 185 ? -16.244 5.392 1.772 1.00 98.38 185 ASP A N 1
ATOM 1524 C CA . ASP A 1 185 ? -16.292 3.940 1.967 1.00 98.38 185 ASP A CA 1
ATOM 1525 C C . ASP A 1 185 ? -15.704 3.475 3.314 1.00 98.38 185 ASP A C 1
ATOM 1527 O O . ASP A 1 185 ? -15.611 2.268 3.557 1.00 98.38 185 ASP A O 1
ATOM 1531 N N . PHE A 1 186 ? -15.388 4.410 4.221 1.00 98.62 186 PHE A N 1
ATOM 1532 C CA . PHE A 1 186 ? -14.812 4.152 5.546 1.00 98.62 186 PHE A CA 1
ATOM 1533 C C . PHE A 1 186 ? -15.497 3.004 6.296 1.00 98.62 186 PHE A C 1
ATOM 1535 O O . PHE A 1 186 ? -14.842 2.064 6.737 1.00 98.62 186 PHE A O 1
ATOM 1542 N N . TRP A 1 187 ? -16.829 3.033 6.408 1.00 98.12 187 TRP A N 1
ATOM 1543 C CA . TRP A 1 187 ? -17.574 2.010 7.151 1.00 98.12 187 TRP A CA 1
ATOM 1544 C C . TRP A 1 187 ? -17.525 0.632 6.489 1.00 98.12 187 TRP A C 1
ATOM 1546 O O . TRP A 1 187 ? -17.530 -0.388 7.179 1.00 98.12 187 TRP A O 1
ATOM 1556 N N . LEU A 1 188 ? -17.488 0.592 5.155 1.00 98.38 188 LEU A N 1
ATOM 1557 C CA . LEU A 1 188 ? -17.413 -0.656 4.404 1.00 98.38 188 LEU A CA 1
ATOM 1558 C C . LEU A 1 188 ? -16.047 -1.315 4.602 1.00 98.38 188 LEU A C 1
ATOM 1560 O O . LEU A 1 188 ? -15.976 -2.513 4.873 1.00 98.38 188 LEU A O 1
ATOM 1564 N N . ILE A 1 189 ? -14.978 -0.530 4.493 1.00 98.38 189 ILE A N 1
ATOM 1565 C CA . ILE A 1 189 ? -13.606 -1.003 4.683 1.00 98.38 189 ILE A CA 1
ATOM 1566 C C . ILE A 1 189 ? -13.353 -1.349 6.152 1.00 98.38 189 ILE A C 1
ATOM 1568 O O . ILE A 1 189 ? -12.848 -2.431 6.443 1.00 98.38 189 ILE A O 1
ATOM 1572 N N . GLY A 1 190 ? -13.824 -0.520 7.084 1.00 98.31 190 GLY A N 1
ATOM 1573 C CA . GLY A 1 190 ? -13.764 -0.806 8.516 1.00 98.31 190 GLY A CA 1
ATOM 1574 C C . GLY A 1 190 ? -14.450 -2.126 8.881 1.00 98.31 190 GLY A C 1
ATOM 1575 O O . GLY A 1 190 ? -13.928 -2.885 9.687 1.00 98.31 190 GLY A O 1
ATOM 1576 N N . LYS A 1 191 ? -15.572 -2.481 8.236 1.00 98.38 191 LYS A N 1
ATOM 1577 C CA . LYS A 1 191 ? -16.217 -3.790 8.441 1.00 98.38 191 LYS A CA 1
ATOM 1578 C C . LYS A 1 191 ? -15.348 -4.967 7.972 1.00 98.38 191 LYS A C 1
ATOM 1580 O O . LYS A 1 191 ? -15.407 -6.042 8.576 1.00 98.38 191 LYS A O 1
ATOM 1585 N N . LYS A 1 192 ? -14.555 -4.791 6.910 1.00 98.69 192 LYS A N 1
ATOM 1586 C CA . LYS A 1 192 ? -13.592 -5.810 6.467 1.00 98.69 192 LYS A CA 1
ATOM 1587 C C . LYS A 1 192 ? -12.491 -5.992 7.507 1.00 98.69 192 LYS A C 1
ATOM 1589 O O . LYS A 1 192 ? -12.252 -7.123 7.917 1.00 98.69 192 LYS A O 1
ATOM 1594 N N . LEU A 1 193 ? -11.915 -4.892 7.997 1.00 98.50 193 LEU A N 1
ATOM 1595 C CA . LEU A 1 193 ? -10.877 -4.938 9.030 1.00 98.50 193 LEU A CA 1
ATOM 1596 C C . LEU A 1 193 ? -11.407 -5.528 10.344 1.00 98.50 193 LEU A C 1
ATOM 1598 O O . LEU A 1 193 ? -10.755 -6.374 10.942 1.00 98.50 193 LEU A O 1
ATOM 1602 N N . TYR A 1 194 ? -12.632 -5.180 10.743 1.00 98.56 194 TYR A N 1
A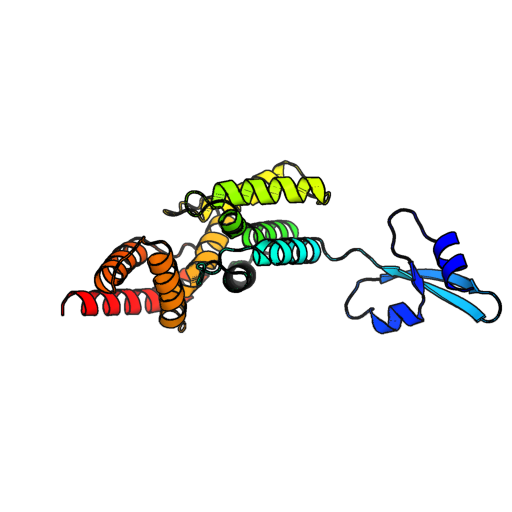TOM 1603 C CA . TYR A 1 194 ? -13.325 -5.826 11.860 1.00 98.56 194 TYR A CA 1
ATOM 1604 C C . TYR A 1 194 ? -13.400 -7.349 11.691 1.00 98.56 194 TYR A C 1
ATOM 1606 O O . TYR A 1 194 ? -13.029 -8.094 12.593 1.00 98.56 194 TYR A O 1
ATOM 1614 N N . SER A 1 195 ? -13.871 -7.812 10.528 1.00 98.62 195 SER A N 1
ATOM 1615 C CA . SER A 1 195 ? -14.052 -9.246 10.260 1.00 98.62 195 SER A CA 1
ATOM 1616 C C . SER A 1 195 ? -12.720 -9.993 10.314 1.00 98.62 195 SER A C 1
ATOM 1618 O O . SER A 1 195 ? -12.652 -11.104 10.832 1.00 98.62 195 SER A O 1
ATOM 1620 N N . GLU A 1 196 ? -11.662 -9.365 9.807 1.00 98.62 196 GLU A N 1
ATOM 1621 C CA . GLU A 1 196 ? -10.308 -9.900 9.853 1.00 98.62 196 GLU A CA 1
ATOM 1622 C C . GLU A 1 196 ? -9.780 -10.004 11.286 1.00 98.62 196 GLU A C 1
ATOM 1624 O O . GLU A 1 196 ? -9.438 -11.096 11.736 1.00 98.62 196 GLU A O 1
ATOM 1629 N N . LEU A 1 197 ? -9.786 -8.903 12.041 1.00 98.31 197 LEU A N 1
ATOM 1630 C CA . LEU A 1 197 ? -9.304 -8.890 13.424 1.00 98.31 197 LEU A CA 1
ATOM 1631 C C . LEU A 1 197 ? -10.080 -9.872 14.309 1.00 98.31 197 LEU A C 1
ATOM 1633 O O . LEU A 1 197 ? -9.488 -10.542 15.156 1.00 98.31 197 LEU A O 1
ATOM 1637 N N . TYR A 1 198 ? -11.388 -10.003 14.080 1.00 98.12 198 TYR A N 1
ATOM 1638 C CA . TYR A 1 198 ? -12.218 -11.010 14.732 1.00 98.12 198 TYR A CA 1
ATOM 1639 C C . TYR A 1 198 ? -11.782 -12.437 14.358 1.00 98.12 198 TYR A C 1
ATOM 1641 O O . TYR A 1 198 ? -11.603 -13.282 15.233 1.00 98.12 198 TYR A O 1
ATOM 1649 N N . GLY A 1 199 ? -11.531 -12.711 13.072 1.00 97.38 199 GLY A N 1
ATOM 1650 C CA . GLY A 1 199 ? -11.054 -14.013 12.583 1.00 97.38 199 GLY A CA 1
ATOM 1651 C C . GLY A 1 199 ? -9.668 -14.421 13.105 1.00 97.38 199 GLY A C 1
ATOM 1652 O O . GLY A 1 199 ? -9.365 -15.615 13.206 1.00 97.38 199 GLY A O 1
ATOM 1653 N N . TYR A 1 200 ? -8.837 -13.446 13.475 1.00 96.88 200 TYR A N 1
ATOM 1654 C CA . TYR A 1 200 ? -7.552 -13.659 14.147 1.00 96.88 200 TYR A CA 1
ATOM 1655 C C . TYR A 1 200 ? -7.644 -13.653 15.682 1.00 96.88 200 TYR A C 1
ATOM 1657 O O . TYR A 1 200 ? -6.631 -13.869 16.345 1.00 96.88 200 TYR A O 1
ATOM 1665 N N . GLY A 1 201 ? -8.834 -13.447 16.258 1.00 97.12 201 GLY A N 1
ATOM 1666 C CA . GLY A 1 201 ? -9.042 -13.405 17.708 1.00 97.12 201 GLY A CA 1
ATOM 1667 C C . GLY A 1 201 ? -8.420 -12.184 18.391 1.00 97.12 201 GLY A C 1
ATOM 1668 O O . GLY A 1 201 ? -8.136 -12.229 19.584 1.00 97.12 201 GLY A O 1
ATOM 1669 N N . MET A 1 202 ? -8.170 -11.104 17.643 1.00 96.62 202 MET A N 1
ATOM 1670 C CA . MET A 1 202 ? -7.617 -9.853 18.177 1.00 96.62 202 MET A CA 1
ATOM 1671 C C . MET A 1 202 ? -8.685 -8.966 18.826 1.00 96.62 202 MET A C 1
ATOM 1673 O O . MET A 1 202 ? -8.359 -8.105 19.640 1.00 96.62 202 MET A O 1
ATOM 1677 N N . ILE A 1 203 ? -9.950 -9.180 18.465 1.00 97.94 203 ILE A N 1
ATOM 1678 C CA . ILE A 1 203 ? -11.138 -8.540 19.037 1.00 97.94 203 ILE A CA 1
ATOM 1679 C C . ILE A 1 203 ? -12.259 -9.578 19.148 1.00 97.94 203 ILE A C 1
ATOM 1681 O O . ILE A 1 203 ? -12.294 -10.527 18.361 1.00 97.94 203 ILE A O 1
ATOM 1685 N N . HIS A 1 204 ? -13.190 -9.391 20.084 1.00 97.19 204 HIS A N 1
ATOM 1686 C CA . HIS A 1 204 ? -14.241 -10.381 20.363 1.00 97.19 204 HIS A CA 1
ATOM 1687 C C . HIS A 1 204 ? -15.655 -9.885 20.058 1.00 97.19 204 HIS A C 1
ATOM 1689 O O . HIS A 1 204 ? -16.560 -10.696 19.863 1.00 97.19 204 HIS A O 1
ATOM 1695 N N . ASP A 1 205 ? -15.866 -8.574 19.994 1.00 96.94 205 ASP A N 1
ATOM 1696 C CA . ASP A 1 205 ? -17.172 -7.980 19.733 1.00 96.94 205 ASP A CA 1
ATOM 1697 C C . ASP A 1 205 ? -17.059 -6.557 19.153 1.00 96.94 205 ASP A C 1
ATOM 1699 O O . ASP A 1 205 ? -15.975 -6.050 18.848 1.00 96.94 205 ASP A O 1
ATOM 1703 N N . GLU A 1 206 ? -18.207 -5.911 18.935 1.00 96.25 206 GLU A N 1
ATOM 1704 C CA . GLU A 1 206 ? -18.249 -4.528 18.451 1.00 96.25 206 GLU A CA 1
ATOM 1705 C C . GLU A 1 206 ? -17.727 -3.513 19.479 1.00 96.25 206 GLU A C 1
ATOM 1707 O O . GLU A 1 206 ? -17.322 -2.414 19.091 1.00 96.25 206 GLU A O 1
ATOM 1712 N N . GLN A 1 207 ? -17.736 -3.838 20.774 1.00 96.56 207 GLN A N 1
ATOM 1713 C CA . GLN A 1 207 ? -17.247 -2.935 21.809 1.00 96.56 207 GLN A CA 1
ATOM 1714 C C . GLN A 1 207 ? -15.719 -2.851 21.757 1.00 96.56 207 GLN A C 1
ATOM 1716 O O . GLN A 1 207 ? -15.187 -1.740 21.666 1.00 96.56 207 GLN A O 1
ATOM 1721 N N . ASP A 1 208 ? -15.032 -3.995 21.688 1.00 97.62 208 ASP A N 1
ATOM 1722 C CA . ASP A 1 208 ? -13.587 -4.086 21.434 1.00 97.62 208 ASP A CA 1
ATOM 1723 C C . ASP A 1 208 ? -13.207 -3.310 20.162 1.00 97.62 208 ASP A C 1
ATOM 1725 O O . ASP A 1 208 ? -12.285 -2.489 20.159 1.00 97.62 208 ASP A O 1
ATOM 1729 N N . TRP A 1 209 ? -13.969 -3.514 19.081 1.00 98.06 209 TRP A N 1
ATOM 1730 C CA . TRP A 1 209 ? -13.747 -2.850 17.796 1.00 98.06 209 TRP A CA 1
ATOM 1731 C C . TRP A 1 209 ? -13.864 -1.329 17.872 1.00 98.06 209 TRP A C 1
ATOM 1733 O O . TRP A 1 209 ? -13.006 -0.603 17.367 1.00 98.06 209 TRP A O 1
ATOM 1743 N N . ASN A 1 210 ? -14.933 -0.822 18.486 1.00 97.69 210 ASN A N 1
ATOM 1744 C CA . ASN A 1 210 ? -15.151 0.616 18.595 1.00 97.69 210 ASN A CA 1
ATOM 1745 C C . ASN A 1 210 ? -14.083 1.268 19.488 1.00 97.69 210 ASN A C 1
ATOM 1747 O O . ASN A 1 210 ? -13.616 2.358 19.158 1.00 97.69 210 ASN A O 1
ATOM 1751 N N . MET A 1 211 ? -13.645 0.600 20.562 1.00 97.44 211 MET A N 1
ATOM 1752 C CA . MET A 1 211 ? -12.543 1.070 21.412 1.00 97.44 211 MET A CA 1
ATOM 1753 C C . MET A 1 211 ? -11.211 1.125 20.652 1.00 97.44 211 MET A C 1
ATOM 1755 O O . MET A 1 211 ? -10.495 2.128 20.734 1.00 97.44 211 MET A O 1
ATOM 1759 N N . LEU A 1 212 ? -10.897 0.081 19.877 1.00 97.31 212 LEU A N 1
ATOM 1760 C CA . LEU A 1 212 ? -9.700 0.026 19.039 1.00 97.31 212 LEU A CA 1
ATOM 1761 C C . LEU A 1 212 ? -9.703 1.141 17.989 1.00 97.31 212 LEU A C 1
ATOM 1763 O O . LEU A 1 212 ? -8.738 1.902 17.904 1.00 97.31 212 LEU A O 1
ATOM 1767 N N . GLN A 1 213 ? -10.797 1.285 17.234 1.00 97.25 213 GLN A N 1
ATOM 1768 C CA . GLN A 1 213 ? -10.927 2.339 16.227 1.00 97.25 213 GLN A CA 1
ATOM 1769 C C . GLN A 1 213 ? -10.815 3.732 16.839 1.00 97.25 213 GLN A C 1
ATOM 1771 O O . GLN A 1 213 ? -10.120 4.577 16.283 1.00 97.25 213 GLN A O 1
ATOM 1776 N N . LEU A 1 214 ? -11.475 3.983 17.976 1.00 97.38 214 LEU A N 1
ATOM 1777 C CA . LEU A 1 214 ? -11.405 5.276 18.652 1.00 97.38 214 LEU A CA 1
ATOM 1778 C C . LEU A 1 214 ? -9.952 5.621 19.012 1.00 97.38 214 LEU A C 1
ATOM 1780 O O . LEU A 1 214 ? -9.497 6.733 18.746 1.00 97.38 214 LEU A O 1
ATOM 1784 N N . SER A 1 215 ? -9.208 4.653 19.563 1.00 96.69 215 SER A N 1
ATOM 1785 C CA . SER A 1 215 ? -7.787 4.828 19.885 1.00 96.69 215 SER A CA 1
ATOM 1786 C C . SER A 1 215 ? -6.943 5.080 18.635 1.00 96.69 215 SER A C 1
ATOM 1788 O O . SER A 1 215 ? -6.121 5.996 18.620 1.00 96.69 215 SER A O 1
ATOM 1790 N N . PHE A 1 216 ? -7.153 4.287 17.582 1.00 97.25 216 PHE A N 1
ATOM 1791 C CA . PHE A 1 216 ? -6.379 4.354 16.346 1.00 97.25 216 PHE A CA 1
ATOM 1792 C C . PHE A 1 216 ? -6.633 5.655 15.574 1.00 97.25 216 PHE A C 1
ATOM 1794 O O . PHE A 1 216 ? -5.699 6.420 15.321 1.00 97.25 216 PHE A O 1
ATOM 1801 N N . LEU A 1 217 ? -7.899 5.969 15.267 1.00 96.81 217 LEU A N 1
ATOM 1802 C CA . LEU A 1 217 ? -8.267 7.189 14.545 1.00 96.81 217 LEU A CA 1
ATOM 1803 C C . LEU A 1 217 ? -7.854 8.441 15.323 1.00 96.81 217 LEU A C 1
ATOM 1805 O O . LEU A 1 217 ? -7.399 9.396 14.695 1.00 96.81 217 LEU A O 1
ATOM 1809 N N . GLY A 1 218 ? -7.995 8.437 16.653 1.00 96.19 218 GLY A N 1
ATOM 1810 C CA . GLY A 1 218 ? -7.648 9.578 17.500 1.00 96.19 218 GLY A CA 1
ATOM 1811 C C . GLY A 1 218 ? -6.148 9.884 17.556 1.00 96.19 218 GLY A C 1
ATOM 1812 O O . GLY A 1 218 ? -5.779 11.041 17.733 1.00 96.19 218 GLY A O 1
ATOM 1813 N N . LYS A 1 219 ? -5.282 8.875 17.387 1.00 96.31 219 LYS A N 1
ATOM 1814 C CA . LYS A 1 219 ? -3.816 9.045 17.366 1.00 96.31 219 LYS A CA 1
ATOM 1815 C C . LYS A 1 219 ? -3.269 9.351 15.973 1.00 96.31 219 LYS A C 1
ATOM 1817 O O . LYS A 1 219 ? -2.279 10.065 15.843 1.00 96.31 219 LYS A O 1
ATOM 1822 N N . HIS A 1 220 ? -3.895 8.806 14.935 1.00 97.75 220 HIS A N 1
ATOM 1823 C CA . HIS A 1 220 ? -3.461 9.013 13.558 1.00 97.75 220 HIS A CA 1
ATOM 1824 C C . HIS A 1 220 ? -3.691 10.459 13.094 1.00 97.75 220 HIS A C 1
ATOM 1826 O O . HIS A 1 220 ? -4.710 11.078 13.402 1.00 97.75 220 HIS A O 1
ATOM 1832 N N . HIS A 1 221 ? -2.833 10.949 12.210 1.00 96.31 221 HIS A N 1
ATOM 1833 C CA . HIS A 1 221 ? -3.020 12.177 11.437 1.00 96.31 221 HIS A CA 1
ATOM 1834 C C . HIS A 1 221 ? -2.508 11.958 10.009 1.00 96.31 221 HIS A C 1
ATOM 1836 O O . HIS A 1 221 ? -1.718 11.052 9.790 1.00 96.31 221 HIS A O 1
ATOM 1842 N N . TYR A 1 222 ? -3.026 12.726 9.050 1.00 98.50 222 TYR A N 1
ATOM 1843 C CA . TYR A 1 222 ? -2.507 12.702 7.681 1.00 98.50 222 TYR A CA 1
ATOM 1844 C C . TYR A 1 222 ? -1.281 13.606 7.582 1.00 98.50 222 TYR A C 1
ATOM 1846 O O . TYR A 1 222 ? -1.256 14.674 8.204 1.00 98.50 222 TYR A O 1
ATOM 1854 N N . TRP A 1 223 ? -0.300 13.201 6.791 1.00 98.62 223 TRP A N 1
ATOM 1855 C CA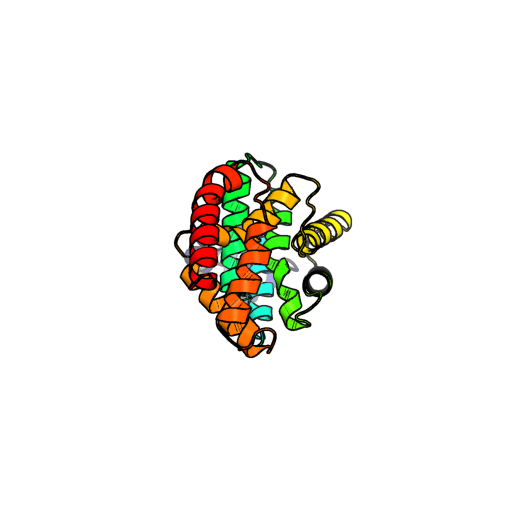 . TRP A 1 223 ? 1.004 13.850 6.708 1.00 98.62 223 TRP A CA 1
ATOM 1856 C C . TRP A 1 223 ? 1.072 14.866 5.568 1.00 98.62 223 TRP A C 1
ATOM 1858 O O . TRP A 1 223 ? 1.394 16.034 5.790 1.00 98.62 223 TRP A O 1
ATOM 1868 N N . THR A 1 224 ? 0.672 14.456 4.367 1.00 98.81 224 THR A N 1
ATOM 1869 C CA . THR A 1 224 ? 0.690 15.294 3.167 1.00 98.81 224 THR A CA 1
ATOM 1870 C C . THR A 1 224 ? -0.379 16.384 3.220 1.00 98.81 224 THR A C 1
ATOM 1872 O O . THR A 1 224 ? -1.471 16.214 3.781 1.00 98.81 224 THR A O 1
ATOM 1875 N N . LYS A 1 225 ? -0.116 17.518 2.559 1.00 98.56 225 LYS A N 1
ATOM 1876 C CA . LYS A 1 225 ? -1.089 18.622 2.464 1.00 98.56 225 LYS A CA 1
ATOM 1877 C C . LYS A 1 225 ? -2.362 18.179 1.744 1.00 98.56 225 LYS A C 1
ATOM 1879 O O . LYS A 1 225 ? -3.464 18.584 2.124 1.00 98.56 225 LYS A O 1
ATOM 1884 N N . THR A 1 226 ? -2.217 17.347 0.716 1.00 98.06 226 THR A N 1
ATOM 1885 C CA . THR A 1 226 ? -3.313 16.769 -0.061 1.00 98.06 226 THR A CA 1
ATOM 1886 C C . THR A 1 226 ? -4.232 15.943 0.827 1.00 98.06 226 THR A C 1
ATOM 1888 O O . THR A 1 226 ? -5.434 16.217 0.872 1.00 98.06 226 THR A O 1
ATOM 1891 N N . SER A 1 227 ? -3.701 14.966 1.564 1.00 98.69 227 SER A N 1
ATOM 1892 C CA . SER A 1 227 ? -4.532 14.076 2.381 1.00 98.69 227 SER A CA 1
ATOM 1893 C C . SER A 1 227 ? -5.116 14.792 3.592 1.00 98.69 227 SER A C 1
ATOM 1895 O O . SER A 1 227 ? -6.297 14.606 3.881 1.00 98.69 227 SER A O 1
ATOM 1897 N N . GLN A 1 228 ? -4.378 15.712 4.224 1.00 98.75 228 GLN A N 1
ATOM 1898 C CA . GLN A 1 228 ? -4.943 16.590 5.255 1.00 98.75 228 GLN A CA 1
ATOM 1899 C C . GLN A 1 228 ? -6.180 17.330 4.736 1.00 98.75 228 GLN A C 1
ATOM 1901 O O . GLN A 1 228 ? -7.255 17.231 5.326 1.00 98.75 228 GLN A O 1
ATOM 1906 N N . LYS A 1 229 ? -6.065 18.002 3.586 1.00 98.44 229 LYS A N 1
ATOM 1907 C CA . LYS A 1 229 ? -7.173 18.758 2.988 1.00 98.44 229 LYS A CA 1
ATOM 1908 C C . LYS A 1 229 ? -8.347 17.870 2.571 1.00 98.44 229 LYS A C 1
ATOM 1910 O O . LYS A 1 229 ? -9.493 18.297 2.653 1.00 98.44 229 LYS A O 1
ATOM 1915 N N . MET A 1 230 ? -8.077 16.672 2.061 1.00 98.00 230 MET A N 1
ATOM 1916 C CA . MET A 1 230 ? -9.105 15.821 1.454 1.00 98.00 230 MET A CA 1
ATOM 1917 C C . MET A 1 230 ? -9.774 14.851 2.425 1.00 98.00 230 MET A C 1
ATOM 1919 O O . MET A 1 230 ? -10.845 14.334 2.103 1.00 98.00 230 MET A O 1
ATOM 1923 N N . ARG A 1 231 ? -9.135 14.545 3.558 1.00 98.50 231 ARG A N 1
ATOM 1924 C CA . ARG A 1 231 ? -9.528 13.422 4.418 1.00 98.50 231 ARG A CA 1
ATOM 1925 C C . ARG A 1 231 ? -9.719 13.789 5.884 1.00 98.50 231 ARG A C 1
ATOM 1927 O O . ARG A 1 231 ? -10.468 13.088 6.565 1.00 98.50 231 ARG A O 1
ATOM 1934 N N . ALA A 1 232 ? -9.075 14.847 6.388 1.00 98.00 232 ALA A N 1
ATOM 1935 C CA . ALA A 1 232 ? -9.076 15.144 7.823 1.00 98.00 232 ALA A CA 1
ATOM 1936 C C . ALA A 1 232 ? -10.483 15.432 8.373 1.00 98.00 232 ALA A C 1
ATOM 1938 O O . ALA A 1 232 ? -10.864 14.844 9.386 1.00 98.00 232 ALA A O 1
ATOM 1939 N N . ASP A 1 233 ? -11.274 16.257 7.680 1.00 98.25 233 ASP A N 1
ATOM 1940 C CA . ASP A 1 233 ? -12.621 16.637 8.130 1.00 98.25 233 ASP A CA 1
ATOM 1941 C C . ASP A 1 233 ? -13.543 15.415 8.231 1.00 98.25 233 ASP A C 1
ATOM 1943 O O . ASP A 1 233 ? -14.162 15.164 9.268 1.00 98.25 233 ASP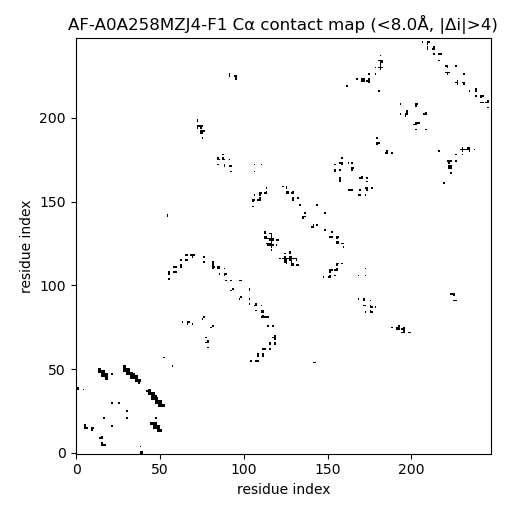 A O 1
ATOM 1947 N N . LYS A 1 234 ? -13.566 14.581 7.184 1.00 98.38 234 LYS A N 1
ATOM 1948 C CA . LYS A 1 234 ? -14.402 13.377 7.156 1.00 98.38 234 LYS A CA 1
ATOM 1949 C C . LYS A 1 234 ? -13.970 12.356 8.207 1.00 98.38 234 LYS A C 1
ATOM 1951 O O . LYS A 1 234 ? -14.809 11.771 8.890 1.00 98.38 234 LYS A O 1
ATOM 1956 N N . LYS A 1 235 ? -12.660 12.192 8.400 1.00 98.56 235 LYS A N 1
ATOM 1957 C CA . LYS A 1 235 ? -12.116 11.354 9.470 1.00 98.56 235 LYS A CA 1
ATOM 1958 C C . LYS A 1 235 ? -12.571 11.842 10.855 1.00 98.56 235 LYS A C 1
ATOM 1960 O O . LYS A 1 235 ? -12.921 11.019 11.703 1.00 98.56 235 LYS A O 1
ATOM 1965 N N . ALA A 1 236 ? -12.599 13.155 11.095 1.00 98.44 236 ALA A N 1
ATOM 1966 C CA . ALA A 1 236 ? -13.064 13.729 12.361 1.00 98.44 236 ALA A CA 1
ATOM 1967 C C . ALA A 1 236 ? -14.568 13.489 12.604 1.00 98.44 236 ALA A C 1
ATOM 1969 O O . ALA A 1 236 ? -14.977 13.206 13.738 1.00 98.44 236 ALA A O 1
ATOM 1970 N N . GLU A 1 237 ? -15.390 13.523 11.548 1.00 98.50 237 GLU A N 1
ATOM 1971 C CA . GLU A 1 237 ? -16.802 13.121 11.619 1.00 98.50 237 GLU A CA 1
ATOM 1972 C C . GLU A 1 237 ? -16.944 11.651 12.043 1.00 98.50 237 GLU A C 1
ATOM 1974 O O . GLU A 1 237 ? -17.731 11.337 12.941 1.00 98.50 237 GLU A O 1
ATOM 1979 N N . TYR A 1 238 ? -16.160 10.745 11.448 1.00 98.50 238 TYR A N 1
ATOM 1980 C CA . TYR A 1 238 ? -16.189 9.323 11.801 1.00 98.50 238 TYR A CA 1
ATOM 1981 C C . TYR A 1 238 ? -15.720 9.059 13.227 1.00 98.50 238 TYR A C 1
ATOM 1983 O O . TYR A 1 238 ? -16.373 8.301 13.947 1.00 98.50 238 TYR A O 1
ATOM 1991 N N . LEU A 1 239 ? -14.651 9.725 13.668 1.00 98.00 239 LEU A N 1
ATOM 1992 C CA . LEU A 1 239 ? -14.181 9.648 15.050 1.00 98.00 239 LEU A CA 1
ATOM 1993 C C . LEU A 1 239 ? -15.294 10.044 16.035 1.00 98.00 239 LEU A C 1
ATOM 1995 O O . LEU A 1 239 ? -15.570 9.320 16.992 1.00 98.00 239 LEU A O 1
ATOM 1999 N N . SER A 1 240 ? -15.994 11.147 15.753 1.00 98.12 240 SER A N 1
ATOM 2000 C CA . SER A 1 240 ? -17.128 11.611 16.564 1.00 98.12 240 SER A CA 1
ATOM 2001 C C . SER A 1 240 ? -18.288 10.609 16.563 1.00 98.12 240 SER A C 1
ATOM 2003 O O . SER A 1 240 ? -18.887 10.339 17.606 1.00 98.12 240 SER A O 1
ATOM 2005 N N . ALA A 1 241 ? -18.591 10.010 15.407 1.00 97.94 241 ALA A N 1
ATOM 2006 C CA . ALA A 1 241 ? -19.637 9.000 15.284 1.00 97.94 241 ALA A CA 1
ATOM 2007 C C . ALA A 1 241 ? -19.314 7.721 16.076 1.00 97.94 241 ALA A C 1
ATOM 2009 O O . ALA A 1 241 ? -20.210 7.148 16.698 1.00 97.94 241 ALA A O 1
ATOM 2010 N N . ILE A 1 242 ? -18.052 7.279 16.088 1.00 97.31 242 ILE A N 1
ATOM 2011 C CA . ILE A 1 242 ? -17.600 6.120 16.874 1.00 97.31 242 ILE A CA 1
ATOM 2012 C C . ILE A 1 242 ? -17.665 6.434 18.371 1.00 97.31 242 ILE A C 1
ATOM 2014 O O . ILE A 1 242 ? -18.216 5.641 19.133 1.00 97.31 242 ILE A O 1
ATOM 2018 N N . GLN A 1 243 ? -17.202 7.615 18.794 1.00 96.81 243 GLN A N 1
ATOM 2019 C CA . GLN A 1 243 ? -17.310 8.052 20.189 1.00 96.81 243 GLN A CA 1
ATOM 2020 C C . GLN A 1 243 ? -18.767 8.041 20.681 1.00 96.81 243 GLN A C 1
ATOM 2022 O O . GLN A 1 243 ? -19.050 7.600 21.793 1.00 96.81 243 GLN A O 1
ATOM 2027 N N . ALA A 1 244 ? -19.711 8.476 19.842 1.00 96.62 244 ALA A N 1
ATOM 2028 C CA . ALA A 1 244 ? -21.134 8.455 20.170 1.00 96.62 244 ALA A CA 1
ATOM 2029 C C . ALA A 1 244 ? -21.725 7.036 20.279 1.00 96.62 244 ALA A C 1
ATOM 2031 O O . ALA A 1 244 ? -22.733 6.864 20.963 1.00 96.62 244 ALA A O 1
ATOM 2032 N N . LYS A 1 245 ? -21.131 6.025 19.625 1.00 93.50 245 LYS A N 1
ATOM 2033 C CA . LYS A 1 245 ? -21.532 4.614 19.784 1.00 93.50 245 LYS A CA 1
ATOM 2034 C C . LYS A 1 245 ? -21.100 4.041 21.134 1.00 93.50 245 LYS A C 1
ATOM 2036 O O . LYS A 1 245 ? -21.839 3.246 21.689 1.00 93.50 245 LYS A O 1
ATOM 2041 N N . LEU A 1 246 ? -19.943 4.458 21.653 1.00 91.88 246 LEU A N 1
ATOM 2042 C CA . LEU A 1 246 ? -19.394 3.976 22.930 1.00 91.88 246 LEU A CA 1
ATOM 2043 C C . LEU A 1 246 ? -20.047 4.609 24.167 1.00 91.88 246 LEU A C 1
ATOM 2045 O O . LEU A 1 246 ? -19.965 4.053 25.255 1.00 91.88 246 LEU A O 1
ATOM 2049 N N . ASN A 1 247 ? -20.680 5.773 24.007 1.00 86.69 247 ASN A N 1
ATOM 2050 C CA . ASN A 1 247 ? -21.353 6.489 25.095 1.00 86.69 247 ASN A CA 1
ATOM 2051 C C . ASN A 1 247 ? -22.834 6.087 25.275 1.00 86.69 247 ASN A C 1
ATOM 2053 O O . ASN A 1 247 ? -23.537 6.724 26.061 1.00 86.69 247 ASN A O 1
ATOM 2057 N N . LYS A 1 248 ? -23.325 5.109 24.506 1.00 67.94 248 LYS A N 1
ATOM 2058 C CA . LYS A 1 248 ? -24.694 4.574 24.574 1.00 67.94 248 LYS A CA 1
ATOM 2059 C C . LYS A 1 248 ? -24.707 3.245 25.309 1.00 67.94 248 LYS A C 1
ATOM 2061 O O . LYS A 1 248 ? -25.708 3.018 26.019 1.00 67.94 248 LYS A O 1
#

Mean predicted aligned error: 8.08 Å

Foldseek 3Di:
DVVVVQVVPDDPPWDKDWPVVCVVCVVPFPWAFPAWDQDVPPGTITMITTDDDDLLVVLLVVLLVLQVLADPLQLQLGNVLLVQLLVQLVVQCVVLPPDDPLLSSLLSSLSSQLSSLSSPDPPPSLVSSLVVLVVCCVVVVRPDDPVSSVVSSVLSVQCDPPHDDDDDSNLSSVCSSVLLLQDPCVVVSLVSVVSSCCVVVVDPDVLSSLVVLLVVLVPDDRDGPVSNVRGVVSNVVVNVVSVVVNVD

Nearest PDB structures (foldseek):
  4p2m-assembly2_B  TM=9.212E-01  e=1.384E-01  Mycobacterium tuberculosis
  7lu4-assembly1_B  TM=4.581E-01  e=8.446E-01  Thermanaerothrix daxensis
  7xof-assembly1_A  TM=4.032E-01  e=4.179E-01  Oryza sativa Japonica Group
  7lu4-assembly1_A  TM=4.020E-01  e=9.339E-01  Thermanaerothrix daxensis

Radius of gyration: 23.04 Å; Cα contacts (8 Å, |Δi|>4): 308; chains: 1; bounding box: 46×42×74 Å